Protein AF-A0A2E8R6A8-F1 (afdb_monomer)

Secondary structure (DSSP, 8-state):
-HHHHHHHHHHTT----GGG------STTS-TTS-HHHHHHHHHHHHHHHH-TT---HHHHHHHHHHHHHHHHTT-HHHHHHHHHHHHHHHHTT--EEE-GGGGG-HHHHHTTS--S-TTSS---GGGTS-TTT-S-----EEE-GGGHHHHHHHHHHHH-TTT--PPPP-----HHHHHHHHHHHTT--HHHHHHHHHH--TT-S-HHHHHHHTT--TT-TTTTTS-S--------------SS---TTSS-TT---

Nearest PDB structures (foldseek):
  3e0d-assembly2_B  TM=8.508E-01  e=2.413E-12  Thermus aquaticus
  2hpi-assembly1_A  TM=8.152E-01  e=5.276E-12  Thermus aquaticus
  4iqj-assembly1_D  TM=8.347E-01  e=5.580E-12  Thermus aquaticus
  5fkv-assembly1_A  TM=8.108E-01  e=1.993E-10  Escherichia coli K-12
  4iqj-assembly1_A  TM=7.299E-01  e=6.520E-11  Thermus aquaticus

Foldseek 3Di:
DVVVVVVVVVVVVPPDDPVVDDAFFDPVLDPPVDDLLRRLVVLLVQLQCVVCVVHDDPVLVVLLVVVSVLCVVLVCSRVLSVLLVLQVVCVVVVWDKAKDDLCLCHSSCNSSVLHVHDNVVPVHDNCVQGPPVVSDHGATAMDTDDVCVVVSVVVCCVPVHPQADDDDDDDDDQDPLNLQQVQLVVVVHDPVVSVLLSVLDDPPDPDSCVSCVVSVHHCPPPSNVSGPPDDPDDDDPDDDDDDDRHDPPRNHDPPDDD

Mean predicted aligned error: 12.43 Å

Sequence (258 aa):
KKLMESTIQIAQKCSFSLDELTYEYPKELVPSEYTAYEWLSKLTRIGIEQRWPEGISEKAHKIIEHELRLIKSLNYEHYFLTVYDIVSFARKQKILCQGRGSAANSIVCYCLGITEVDPEKVEVLFERFLSKERNEPPDIDVDFENDRREEVIQYIYFKYGRERAGIVASITTYRSRSAIKDVGKALGLSDKLLDHLSKSIYWWGSNLEDQLSDAKLDYEDPTIKKSPSEVSTESYDLSLFVPPKYFLHKIFPSKSIL

Structure (mmCIF, N/CA/C/O backbone):
data_AF-A0A2E8R6A8-F1
#
_entry.id   AF-A0A2E8R6A8-F1
#
loop_
_atom_site.group_PDB
_atom_site.id
_atom_site.type_symbol
_atom_site.label_atom_id
_atom_site.label_alt_id
_atom_site.label_comp_id
_atom_site.label_asym_id
_atom_site.label_entity_id
_atom_site.label_seq_id
_atom_site.pdbx_PDB_ins_code
_atom_site.Cartn_x
_atom_site.Cartn_y
_atom_site.Cartn_z
_atom_site.occupancy
_atom_site.B_iso_or_equiv
_atom_site.auth_seq_id
_atom_site.auth_comp_id
_atom_site.auth_asym_id
_atom_site.auth_atom_id
_atom_site.pdbx_PDB_model_num
ATOM 1 N N . LYS A 1 1 ? 11.992 21.403 -46.815 1.00 69.00 1 LYS A N 1
ATOM 2 C CA . LYS A 1 1 ? 11.468 22.577 -46.069 1.00 69.00 1 LYS A CA 1
ATOM 3 C C . LYS A 1 1 ? 10.084 22.305 -45.489 1.00 69.00 1 LYS A C 1
ATOM 5 O O . LYS A 1 1 ? 10.023 22.095 -44.291 1.00 69.00 1 LYS A O 1
ATOM 10 N N . LYS A 1 2 ? 9.036 22.114 -46.304 1.00 84.06 2 LYS A N 1
ATOM 11 C CA . LYS A 1 2 ? 7.662 21.829 -45.829 1.00 84.06 2 LYS A CA 1
ATOM 12 C C . LYS A 1 2 ? 7.542 20.694 -44.791 1.00 84.06 2 LYS A C 1
ATOM 14 O O . LYS A 1 2 ? 6.884 20.872 -43.780 1.00 84.06 2 LYS A O 1
ATOM 19 N N . LEU A 1 3 ? 8.229 19.562 -44.992 1.00 87.38 3 LEU A N 1
ATOM 20 C CA . LEU A 1 3 ? 8.210 18.446 -44.028 1.00 87.38 3 LEU A CA 1
ATOM 21 C C . LEU A 1 3 ? 8.869 18.789 -42.680 1.00 87.38 3 LEU A C 1
ATOM 23 O O . LEU A 1 3 ? 8.361 18.378 -41.647 1.00 87.38 3 LEU A O 1
ATOM 27 N N . MET A 1 4 ? 9.953 19.571 -42.677 1.00 88.06 4 MET A N 1
ATOM 28 C CA . MET A 1 4 ? 10.606 20.031 -41.440 1.00 88.06 4 MET A CA 1
ATOM 29 C C . MET A 1 4 ? 9.775 21.089 -40.704 1.00 88.06 4 MET A C 1
ATOM 31 O O . MET A 1 4 ? 9.788 21.155 -39.485 1.00 88.06 4 MET A O 1
ATOM 35 N N . GLU A 1 5 ? 9.037 21.928 -41.428 1.00 92.31 5 GLU A N 1
ATOM 36 C CA . GLU A 1 5 ? 8.106 22.874 -40.803 1.00 92.31 5 GLU A CA 1
ATOM 37 C C . GLU A 1 5 ? 6.932 22.131 -40.152 1.00 92.31 5 GLU A C 1
ATOM 39 O O . GLU A 1 5 ? 6.518 22.469 -39.044 1.00 92.31 5 GLU A O 1
ATOM 44 N N . SER A 1 6 ? 6.440 21.063 -40.790 1.00 92.94 6 SER A N 1
ATOM 45 C CA . SER A 1 6 ? 5.398 20.210 -40.217 1.00 92.94 6 SER A CA 1
ATOM 46 C C . SER A 1 6 ? 5.841 19.487 -38.938 1.00 92.94 6 SER A C 1
ATOM 48 O O . SER A 1 6 ? 5.012 19.327 -38.046 1.00 92.94 6 SER A O 1
ATOM 50 N N . THR A 1 7 ? 7.117 19.095 -38.787 1.00 94.69 7 THR A N 1
ATOM 51 C CA . THR A 1 7 ? 7.588 18.475 -37.530 1.00 94.69 7 THR A CA 1
ATOM 52 C C . THR A 1 7 ? 7.541 19.455 -36.359 1.00 94.69 7 THR A C 1
ATOM 54 O O . THR A 1 7 ? 7.078 19.084 -35.282 1.00 94.69 7 THR A O 1
ATOM 57 N N . ILE A 1 8 ? 7.929 20.717 -36.574 1.00 93.69 8 ILE A N 1
ATOM 58 C CA . ILE A 1 8 ? 7.857 21.771 -35.548 1.00 93.69 8 ILE A CA 1
ATOM 59 C C . ILE A 1 8 ? 6.396 22.061 -35.176 1.00 93.69 8 ILE A C 1
ATOM 61 O O . ILE A 1 8 ? 6.073 22.151 -33.995 1.00 93.69 8 ILE A O 1
ATOM 65 N N . GLN A 1 9 ? 5.498 22.140 -36.164 1.00 93.69 9 GLN A N 1
ATOM 66 C CA . GLN A 1 9 ? 4.067 22.362 -35.921 1.00 93.69 9 GLN A CA 1
ATOM 67 C C . GLN A 1 9 ? 3.410 21.232 -35.117 1.00 93.69 9 GLN A C 1
ATOM 69 O O . GLN A 1 9 ? 2.510 21.498 -34.323 1.00 93.69 9 GLN A O 1
ATOM 74 N N . ILE A 1 10 ? 3.825 19.977 -35.323 1.00 93.75 10 ILE A N 1
ATOM 75 C CA . ILE A 1 10 ? 3.341 18.838 -34.530 1.00 93.75 10 ILE A CA 1
ATOM 76 C C . ILE A 1 10 ? 3.909 18.909 -33.111 1.00 93.75 10 ILE A C 1
ATOM 78 O O . ILE A 1 10 ? 3.141 18.826 -32.159 1.00 93.75 10 ILE A O 1
ATOM 82 N N . ALA A 1 11 ? 5.218 19.134 -32.959 1.00 93.31 11 ALA A N 1
ATOM 83 C CA . ALA A 1 11 ? 5.859 19.229 -31.647 1.00 93.31 11 ALA A CA 1
ATOM 84 C C . ALA A 1 11 ? 5.252 20.346 -30.777 1.00 93.31 11 ALA A C 1
ATOM 86 O O . ALA A 1 11 ? 4.997 20.130 -29.599 1.00 93.31 11 ALA A O 1
ATOM 87 N N . GLN A 1 12 ? 4.930 21.505 -31.365 1.00 93.25 12 GLN A N 1
ATOM 88 C CA . GLN A 1 12 ? 4.276 22.621 -30.664 1.00 93.25 12 GLN A CA 1
ATOM 89 C C . GLN A 1 12 ? 2.855 22.306 -30.171 1.00 93.25 12 GLN A C 1
ATOM 91 O O . GLN A 1 12 ? 2.359 22.992 -29.282 1.00 93.25 12 GLN A O 1
ATOM 96 N N . LYS A 1 13 ? 2.186 21.295 -30.738 1.00 93.38 13 LYS A N 1
ATOM 97 C CA . LYS A 1 13 ? 0.861 20.839 -30.285 1.00 93.38 13 LYS A CA 1
ATOM 98 C C . LYS A 1 13 ? 0.940 19.797 -29.168 1.00 93.38 13 LYS A C 1
ATOM 100 O O . LYS A 1 13 ? -0.077 19.516 -28.542 1.00 93.38 13 LYS A O 1
ATOM 105 N N . CYS A 1 14 ? 2.116 19.226 -28.916 1.00 92.06 14 CYS A N 1
ATOM 106 C CA . CYS A 1 14 ? 2.347 18.297 -27.818 1.00 92.06 14 CYS A CA 1
ATOM 107 C C . CYS A 1 14 ? 2.665 19.088 -26.541 1.00 92.06 14 CYS A C 1
ATOM 109 O O . CYS A 1 14 ? 3.828 19.329 -26.237 1.00 92.06 14 CYS A O 1
ATOM 111 N N . SER A 1 15 ? 1.632 19.517 -25.812 1.00 89.12 15 SER A N 1
ATOM 112 C CA . SER A 1 15 ? 1.773 20.328 -24.590 1.00 89.12 15 SER A CA 1
ATOM 113 C C . SER A 1 15 ? 1.717 19.534 -23.282 1.00 89.12 15 SER A C 1
ATOM 115 O O . SER A 1 15 ? 1.798 20.138 -22.222 1.00 89.12 15 SER A O 1
ATOM 117 N N . PHE A 1 16 ? 1.533 18.215 -23.353 1.00 87.56 16 PHE A N 1
ATOM 118 C CA . PHE A 1 16 ? 1.388 17.349 -22.182 1.00 87.56 16 PHE A CA 1
ATOM 119 C C . PHE A 1 16 ? 2.661 17.337 -21.323 1.00 87.56 16 PHE A C 1
ATOM 121 O O . PHE A 1 16 ? 3.744 17.040 -21.834 1.00 87.56 16 PHE A O 1
ATOM 128 N N . SER A 1 17 ? 2.509 17.593 -20.023 1.00 84.50 17 SER A N 1
ATOM 129 C CA . SER A 1 17 ? 3.532 17.362 -18.999 1.00 84.50 17 SER A CA 1
ATOM 130 C C . SER A 1 17 ? 3.166 16.180 -18.102 1.00 84.50 17 SER A C 1
ATOM 132 O O . SER A 1 17 ? 2.005 15.975 -17.751 1.00 84.50 17 SER A O 1
ATOM 134 N N . LEU A 1 18 ? 4.178 15.433 -17.654 1.00 80.62 18 LEU A N 1
ATOM 135 C CA . LEU A 1 18 ? 4.002 14.400 -16.629 1.00 80.62 18 LEU A CA 1
ATOM 136 C C . LEU A 1 18 ? 3.557 14.985 -15.279 1.00 80.62 18 LEU A C 1
ATOM 138 O O . LEU A 1 18 ? 2.923 14.281 -14.501 1.00 80.62 18 LEU A O 1
ATOM 142 N N . ASP A 1 19 ? 3.823 16.269 -15.028 1.00 79.00 19 ASP A N 1
ATOM 143 C CA . ASP A 1 19 ? 3.396 16.962 -13.805 1.00 79.00 19 ASP A CA 1
ATOM 144 C C . ASP A 1 19 ? 1.870 17.133 -13.720 1.00 79.00 19 ASP A C 1
ATOM 146 O O . ASP A 1 19 ? 1.326 17.388 -12.647 1.00 79.00 19 ASP A O 1
ATOM 150 N N . GLU A 1 20 ? 1.155 16.984 -14.842 1.00 79.12 20 GLU A N 1
ATOM 151 C CA . GLU A 1 20 ? -0.314 17.022 -14.882 1.00 79.12 20 GLU A CA 1
ATOM 152 C C . GLU A 1 20 ? -0.951 15.777 -14.241 1.00 79.12 20 GLU A C 1
ATOM 154 O O . GLU A 1 20 ? -2.168 15.712 -14.057 1.00 79.12 20 GLU A O 1
ATOM 159 N N . LEU A 1 21 ? -0.144 14.770 -13.903 1.00 76.31 21 LEU A N 1
ATOM 160 C CA . LEU A 1 21 ? -0.607 13.502 -13.374 1.00 76.31 21 LEU A CA 1
ATOM 161 C C . LEU A 1 21 ? -0.717 13.566 -11.847 1.00 76.31 21 LEU A C 1
ATOM 163 O O . LEU A 1 21 ? 0.268 13.467 -11.120 1.00 76.31 21 LEU A O 1
ATOM 167 N N . THR A 1 22 ? -1.945 13.710 -11.355 1.00 70.56 22 THR A N 1
ATOM 168 C CA . THR A 1 22 ? -2.244 13.790 -9.922 1.00 70.56 22 THR A CA 1
ATOM 169 C C . THR A 1 22 ? -2.876 12.502 -9.397 1.00 70.56 22 THR A C 1
ATOM 171 O O . THR A 1 22 ? -3.518 11.743 -10.128 1.00 70.56 22 THR A O 1
ATOM 174 N N . TYR A 1 23 ? -2.684 12.241 -8.101 1.00 69.31 23 TYR A N 1
ATOM 175 C CA . TYR A 1 23 ? -3.336 11.124 -7.426 1.00 69.31 23 TYR A CA 1
ATOM 176 C C . TYR A 1 23 ? -4.830 11.409 -7.266 1.00 69.31 23 TYR A C 1
ATOM 178 O O . TYR A 1 23 ? -5.234 12.297 -6.517 1.00 69.31 23 TYR A O 1
ATOM 186 N N . GLU A 1 24 ? -5.649 10.604 -7.932 1.00 75.06 24 GLU A N 1
ATOM 187 C CA . GLU A 1 24 ? -7.081 10.521 -7.679 1.00 75.06 24 GLU A CA 1
ATOM 188 C C . GLU A 1 24 ? -7.392 9.166 -7.027 1.00 75.06 24 GLU A C 1
ATOM 190 O O . GLU A 1 24 ? -6.813 8.136 -7.376 1.00 75.06 24 GLU A O 1
ATOM 195 N N . TYR A 1 25 ? -8.288 9.177 -6.038 1.00 80.69 25 TYR A N 1
ATOM 196 C CA . TYR A 1 25 ? -8.725 7.987 -5.303 1.00 80.69 25 TYR A CA 1
ATOM 197 C C . TYR A 1 25 ? -10.247 7.804 -5.427 1.00 80.69 25 TYR A C 1
ATOM 199 O O . TYR A 1 25 ? -10.959 8.804 -5.595 1.00 80.69 25 TYR A O 1
ATOM 207 N N . PRO A 1 26 ? -10.765 6.559 -5.357 1.00 81.25 26 PRO A N 1
ATOM 208 C CA . PRO A 1 26 ? -12.188 6.263 -5.518 1.00 81.25 26 PRO A CA 1
ATOM 209 C C . PRO A 1 26 ? -13.051 7.011 -4.510 1.00 81.25 26 PRO A C 1
ATOM 211 O O . PRO A 1 26 ? -12.942 6.803 -3.302 1.00 81.25 26 PRO A O 1
ATOM 214 N N . LYS A 1 27 ? -13.934 7.878 -5.011 1.00 84.69 27 LYS A N 1
ATOM 215 C CA . LYS A 1 27 ? -14.874 8.656 -4.184 1.00 84.69 27 LYS A CA 1
ATOM 216 C C . LYS A 1 27 ? -16.158 7.876 -3.919 1.00 84.69 27 LYS A C 1
ATOM 218 O O . LYS A 1 27 ? -16.822 8.106 -2.918 1.00 84.69 27 LYS A O 1
ATOM 223 N N . GLU A 1 28 ? -16.464 6.908 -4.780 1.00 85.75 28 GLU A N 1
ATOM 224 C CA . GLU A 1 28 ? -17.625 6.020 -4.694 1.00 85.75 28 GLU A CA 1
ATOM 225 C C . GLU A 1 28 ? -17.616 5.085 -3.473 1.00 85.75 28 GLU A C 1
ATOM 227 O O . GLU A 1 28 ? -18.623 4.444 -3.185 1.00 85.75 28 GLU A O 1
ATOM 232 N N . LEU A 1 29 ? -16.498 4.999 -2.742 1.00 87.44 29 LEU A N 1
ATOM 233 C CA . LEU A 1 29 ? -16.390 4.208 -1.512 1.00 87.44 29 LEU A CA 1
ATOM 234 C C . LEU A 1 29 ? -17.074 4.858 -0.305 1.00 87.44 29 LEU A C 1
ATOM 236 O O . LEU A 1 29 ? -17.293 4.191 0.708 1.00 87.44 29 LEU A O 1
ATOM 240 N N . VAL A 1 30 ? -17.376 6.152 -0.395 1.00 93.94 30 VAL A N 1
ATOM 241 C CA . VAL A 1 30 ? -18.011 6.917 0.675 1.00 93.94 30 VAL A CA 1
ATOM 242 C C . VAL A 1 30 ? -19.523 6.950 0.420 1.00 93.94 30 VAL A C 1
ATOM 244 O O . VAL A 1 30 ? -19.936 7.415 -0.645 1.00 93.94 30 VAL A O 1
ATOM 247 N N . PRO A 1 31 ? -20.367 6.476 1.358 1.00 94.00 31 PRO A N 1
ATOM 248 C CA . PRO A 1 31 ? -21.816 6.619 1.230 1.00 94.00 31 PRO A CA 1
ATOM 249 C C . PRO A 1 31 ? -22.228 8.096 1.158 1.00 94.00 31 PRO A C 1
ATOM 251 O O . PRO A 1 31 ? -21.576 8.949 1.759 1.00 94.00 31 PRO A O 1
ATOM 254 N N . SER A 1 32 ? -23.327 8.399 0.463 1.00 91.94 32 SER A N 1
ATOM 255 C CA . SER A 1 32 ? -23.777 9.775 0.185 1.00 91.94 32 SER A CA 1
ATOM 256 C C . SER A 1 32 ? -24.026 10.633 1.426 1.00 91.94 32 SER A C 1
ATOM 258 O O . SER A 1 32 ? -24.009 11.858 1.339 1.00 91.94 32 SER A O 1
ATOM 260 N N . GLU A 1 33 ? -24.259 10.006 2.575 1.00 95.44 33 GLU A N 1
ATOM 261 C CA . GLU A 1 33 ? -24.579 10.667 3.840 1.00 95.44 33 GLU A CA 1
ATOM 262 C C . GLU A 1 33 ? -23.329 11.083 4.624 1.00 95.44 33 GLU A C 1
ATOM 264 O O . GLU A 1 33 ? -23.453 11.723 5.668 1.00 95.44 33 GLU A O 1
ATOM 269 N N . TYR A 1 34 ? -22.138 10.700 4.157 1.00 96.38 34 TYR A N 1
ATOM 270 C CA . TYR A 1 34 ? -20.880 10.922 4.858 1.00 96.38 34 TYR A CA 1
ATOM 271 C C . TYR A 1 34 ? -19.868 11.662 3.989 1.00 96.38 34 TYR A C 1
ATOM 273 O O . TYR A 1 34 ? -19.768 11.476 2.779 1.00 96.38 34 TYR A O 1
ATOM 281 N N . THR A 1 35 ? -19.028 12.459 4.638 1.00 96.88 35 THR A N 1
ATOM 282 C CA . THR A 1 35 ? -17.727 12.839 4.085 1.00 96.88 35 THR A CA 1
ATOM 283 C C . THR A 1 35 ? -16.730 11.685 4.226 1.00 96.88 35 THR A C 1
ATOM 285 O O . THR A 1 35 ? -16.884 10.811 5.083 1.00 96.88 35 THR A O 1
ATOM 288 N N . ALA A 1 36 ? -15.653 11.691 3.433 1.00 95.56 36 ALA A N 1
ATOM 289 C CA . ALA A 1 36 ? -14.604 10.670 3.528 1.00 95.56 36 ALA A CA 1
ATOM 290 C C . ALA A 1 36 ? -14.000 10.579 4.941 1.00 95.56 36 ALA A C 1
ATOM 292 O O . ALA A 1 36 ? -13.778 9.484 5.453 1.00 95.56 36 ALA A O 1
ATOM 293 N N . TYR A 1 37 ? -13.817 11.725 5.604 1.00 97.06 37 TYR A N 1
ATOM 294 C CA . TYR A 1 37 ? -13.351 11.791 6.988 1.00 97.06 37 TYR A CA 1
ATOM 295 C C . TYR A 1 37 ? -14.339 11.175 7.983 1.00 97.06 37 TYR A C 1
ATOM 297 O O . TYR A 1 37 ? -13.928 10.424 8.868 1.00 97.06 37 TYR A O 1
ATOM 305 N N . GLU A 1 38 ? -15.633 11.478 7.864 1.00 97.62 38 GLU A N 1
ATOM 306 C CA . GLU A 1 38 ? -16.655 10.913 8.754 1.00 97.62 38 GLU A CA 1
ATOM 307 C C . GLU A 1 38 ? -16.792 9.408 8.554 1.00 97.62 38 GLU A C 1
ATOM 309 O O . GLU A 1 38 ? -16.900 8.668 9.532 1.00 97.62 38 GLU A O 1
ATOM 314 N N . TRP A 1 39 ? -16.735 8.950 7.303 1.00 97.75 39 TRP A N 1
ATOM 315 C CA . TRP A 1 39 ? -16.807 7.534 6.984 1.00 97.75 39 TRP A CA 1
ATOM 316 C C . TRP A 1 39 ? -15.586 6.772 7.500 1.00 97.75 39 TRP A C 1
ATOM 318 O O . TRP A 1 39 ? -15.746 5.775 8.204 1.00 97.75 39 TRP A O 1
ATOM 328 N N . LEU A 1 40 ? -14.378 7.289 7.258 1.00 97.75 40 LEU A N 1
ATOM 329 C CA . LEU A 1 40 ? -13.145 6.734 7.815 1.00 97.75 40 LEU A CA 1
ATOM 330 C C . LEU A 1 40 ? -13.201 6.694 9.348 1.00 97.75 40 LEU A C 1
ATOM 332 O O . LEU A 1 40 ? -12.942 5.654 9.943 1.00 97.75 40 LEU A O 1
ATOM 336 N N . SER A 1 41 ? -13.617 7.787 9.992 1.00 97.75 41 SER A N 1
ATOM 337 C CA . SER A 1 41 ? -13.758 7.853 11.453 1.00 97.75 41 SER A CA 1
ATOM 338 C C . SER A 1 41 ? -14.772 6.833 11.979 1.00 97.75 41 SER A C 1
ATOM 340 O O . SER A 1 41 ? -14.540 6.205 13.011 1.00 97.75 41 SER A O 1
ATOM 342 N N . LYS A 1 42 ? -15.893 6.634 11.276 1.00 97.75 42 LYS A N 1
ATOM 343 C CA . LYS A 1 42 ? -16.909 5.639 11.634 1.00 97.75 42 LYS A CA 1
ATOM 344 C C . LYS A 1 42 ? -16.365 4.214 11.525 1.00 97.75 42 LYS A C 1
ATOM 346 O O . LYS A 1 42 ? -16.564 3.431 12.449 1.00 97.75 42 LYS A O 1
ATOM 351 N N . LEU A 1 43 ? -15.656 3.892 10.444 1.00 97.94 43 LEU A N 1
ATOM 352 C CA . LEU A 1 43 ? -15.011 2.588 10.268 1.00 97.94 43 LEU A CA 1
ATOM 353 C C . LEU A 1 43 ? -13.936 2.337 11.327 1.00 97.94 43 LEU A C 1
ATOM 355 O O . LEU A 1 43 ? -13.897 1.255 11.904 1.00 97.94 43 LEU A O 1
ATOM 359 N N . THR A 1 44 ? -13.130 3.350 11.650 1.00 97.56 44 THR A N 1
ATOM 360 C CA . THR A 1 44 ? -12.154 3.273 12.742 1.00 97.56 44 THR A CA 1
ATOM 361 C C . THR A 1 44 ? -12.842 2.972 14.071 1.00 97.56 44 THR A C 1
ATOM 363 O O . THR A 1 44 ? -12.390 2.088 14.786 1.00 97.56 44 THR A O 1
ATOM 366 N N . ARG A 1 45 ? -13.972 3.621 14.388 1.00 96.50 45 ARG A N 1
ATOM 367 C CA . ARG A 1 45 ? -14.742 3.344 15.618 1.00 96.50 45 ARG A CA 1
ATOM 368 C C . ARG A 1 45 ? -15.282 1.916 15.676 1.00 96.50 45 ARG A C 1
ATOM 370 O O . ARG A 1 45 ? -15.159 1.279 16.714 1.00 96.50 45 ARG A O 1
ATOM 377 N N . ILE A 1 46 ? -15.808 1.398 14.566 1.00 96.75 46 ILE A N 1
ATOM 378 C CA . ILE A 1 46 ? -16.220 -0.013 14.466 1.00 96.75 46 ILE A CA 1
ATOM 379 C C . ILE A 1 46 ? -15.018 -0.935 14.720 1.00 96.75 46 ILE A C 1
ATOM 381 O O . ILE A 1 46 ? -15.128 -1.920 15.445 1.00 96.75 46 ILE A O 1
ATOM 385 N N . GLY A 1 47 ? -13.857 -0.595 14.160 1.00 95.88 47 GLY A N 1
ATOM 386 C CA . GLY A 1 47 ? -12.602 -1.299 14.403 1.00 95.88 47 GLY A CA 1
ATOM 387 C C . GLY A 1 47 ? -12.174 -1.292 15.870 1.00 95.88 47 GLY A C 1
ATOM 388 O O . GLY A 1 47 ? -11.762 -2.325 16.390 1.00 95.88 47 GLY A O 1
ATOM 389 N N . ILE A 1 48 ? -12.325 -0.156 16.561 1.00 95.00 48 ILE A N 1
ATOM 390 C CA . ILE A 1 48 ? -12.029 -0.038 17.995 1.00 95.00 48 ILE A CA 1
ATOM 391 C C . ILE A 1 48 ? -12.864 -1.039 18.798 1.00 95.00 48 ILE A C 1
ATOM 393 O O . ILE A 1 48 ? -12.305 -1.786 19.595 1.00 95.00 48 ILE A O 1
ATOM 397 N N . GLU A 1 49 ? -14.176 -1.095 18.558 1.00 94.62 49 GLU A N 1
ATOM 398 C CA . GLU A 1 49 ? -15.089 -2.009 19.263 1.00 94.62 49 GLU A CA 1
ATOM 399 C C . GLU A 1 49 ? -14.713 -3.485 19.051 1.00 94.62 49 GLU A C 1
ATOM 401 O O . GLU A 1 49 ? -14.861 -4.305 19.955 1.00 94.62 49 GLU A O 1
ATOM 406 N N . GLN A 1 50 ? -14.186 -3.830 17.872 1.00 93.25 50 GLN A N 1
ATOM 407 C CA . GLN A 1 50 ? -13.745 -5.191 17.553 1.00 93.25 50 GLN A CA 1
ATOM 408 C C . GLN A 1 50 ? -12.391 -5.545 18.179 1.00 93.25 50 GLN A C 1
ATOM 410 O O . GLN A 1 50 ? -12.186 -6.683 18.600 1.00 93.25 50 GLN A O 1
ATOM 415 N N . ARG A 1 51 ? -11.450 -4.596 18.204 1.00 92.12 51 ARG A N 1
ATOM 416 C CA . ARG A 1 51 ? -10.074 -4.813 18.675 1.00 92.12 51 ARG A CA 1
ATOM 417 C C . ARG A 1 51 ? -9.942 -4.698 20.196 1.00 92.12 51 ARG A C 1
ATOM 419 O O . ARG A 1 51 ? -9.131 -5.413 20.778 1.00 92.12 51 ARG A O 1
ATOM 426 N N . TRP A 1 52 ? -10.746 -3.841 20.825 1.00 92.69 52 TRP A N 1
ATOM 427 C CA . TRP A 1 52 ? -10.772 -3.607 22.270 1.00 92.69 52 TRP A CA 1
ATOM 428 C C . TRP A 1 52 ? -12.196 -3.787 22.830 1.00 92.69 52 TRP A C 1
ATOM 430 O O . TRP A 1 52 ? -12.842 -2.803 23.198 1.00 92.69 52 TRP A O 1
ATOM 440 N N . PRO A 1 53 ? -12.699 -5.032 22.940 1.00 90.81 53 PRO A N 1
ATOM 441 C CA . PRO A 1 53 ? -14.047 -5.297 23.457 1.00 90.81 53 PRO A CA 1
ATOM 442 C C . PRO A 1 53 ? -14.233 -4.864 24.921 1.00 90.81 53 PRO A C 1
ATOM 444 O O . PRO A 1 53 ? -15.350 -4.584 25.345 1.00 90.81 53 PRO A O 1
ATOM 447 N N . GLU A 1 54 ? -13.144 -4.781 25.689 1.00 91.12 54 GLU A N 1
ATOM 448 C CA . GLU A 1 54 ? -13.140 -4.327 27.089 1.00 91.12 54 GLU A CA 1
ATOM 449 C C . GLU A 1 54 ? -12.937 -2.807 27.233 1.00 91.12 54 GLU A C 1
ATOM 451 O O . GLU A 1 54 ? -12.937 -2.279 28.344 1.00 91.12 54 GLU A O 1
ATOM 456 N N . GLY A 1 55 ? -12.799 -2.091 26.114 1.00 90.06 55 GLY A N 1
ATOM 457 C CA . GLY A 1 55 ? -12.541 -0.657 26.077 1.00 90.06 55 GLY A CA 1
ATOM 458 C C . GLY A 1 55 ? -11.098 -0.312 25.710 1.00 90.06 55 GLY A C 1
ATOM 459 O O . GLY A 1 55 ? -10.148 -1.028 26.023 1.00 90.06 55 GLY A O 1
ATOM 460 N N . ILE A 1 56 ? -10.949 0.812 25.013 1.00 91.81 56 ILE A N 1
ATOM 461 C CA . ILE A 1 56 ? -9.663 1.342 24.555 1.00 91.81 56 ILE A CA 1
ATOM 462 C C . ILE A 1 56 ? -9.005 2.207 25.637 1.00 91.81 56 ILE A C 1
ATOM 464 O O . ILE A 1 56 ? -9.689 2.905 26.388 1.00 91.81 56 ILE A O 1
ATOM 468 N N . SER A 1 57 ? -7.672 2.205 25.703 1.00 90.94 57 SER A N 1
ATOM 469 C CA . SER A 1 57 ? -6.937 3.084 26.613 1.00 90.94 57 SER A CA 1
ATOM 470 C C . SER A 1 57 ? -7.041 4.561 26.194 1.00 90.94 57 SER A C 1
ATOM 472 O O . SER A 1 57 ? -7.193 4.895 25.015 1.00 90.94 57 SER A O 1
ATOM 474 N N . GLU A 1 58 ? -6.881 5.483 27.150 1.00 90.50 58 GLU A N 1
ATOM 475 C CA . GLU A 1 58 ? -6.836 6.923 26.849 1.00 90.50 58 GLU A CA 1
ATOM 476 C C . GLU A 1 58 ? -5.652 7.280 25.928 1.00 90.50 58 GLU A C 1
ATOM 478 O O . GLU A 1 58 ? -5.751 8.180 25.089 1.00 90.50 58 GLU A O 1
ATOM 483 N N . LYS A 1 59 ? -4.533 6.552 26.053 1.00 88.44 59 LYS A N 1
ATOM 484 C CA . LYS A 1 59 ? -3.351 6.727 25.203 1.00 88.44 59 LYS A CA 1
ATOM 485 C C . LYS A 1 59 ? -3.687 6.392 23.751 1.00 88.44 59 LYS A C 1
ATOM 487 O O . LYS A 1 59 ? -3.466 7.232 22.881 1.00 88.44 59 LYS A O 1
ATOM 492 N N . ALA A 1 60 ? -4.258 5.218 23.489 1.00 89.56 60 ALA A N 1
ATOM 493 C CA . ALA A 1 60 ? -4.646 4.821 22.139 1.00 89.56 60 ALA A CA 1
ATOM 494 C C . ALA A 1 60 ? -5.724 5.732 21.550 1.00 89.56 60 ALA A C 1
ATOM 496 O O . ALA A 1 60 ? -5.618 6.115 20.387 1.00 89.56 60 ALA A O 1
ATOM 497 N N . HIS A 1 61 ? -6.698 6.172 22.352 1.00 91.94 61 HIS A N 1
ATOM 498 C CA . HIS A 1 61 ? -7.706 7.128 21.893 1.00 91.94 61 HIS A CA 1
ATOM 499 C C . HIS A 1 61 ? -7.073 8.436 21.385 1.00 91.94 61 HIS A C 1
ATOM 501 O O . HIS A 1 61 ? -7.397 8.907 20.293 1.00 91.94 61 HIS A O 1
ATOM 507 N N . LYS A 1 62 ? -6.118 9.004 22.136 1.00 91.44 62 LYS A N 1
ATOM 508 C CA . LYS A 1 62 ? -5.383 10.216 21.728 1.00 91.44 62 LYS A CA 1
ATOM 509 C C . LYS A 1 62 ? -4.574 10.006 20.447 1.00 91.44 62 LYS A C 1
ATOM 511 O O . LYS A 1 62 ? -4.547 10.901 19.603 1.00 91.44 62 LYS A O 1
ATOM 516 N N . ILE A 1 63 ? -3.942 8.841 20.290 1.00 90.50 63 ILE A N 1
ATOM 517 C CA . ILE A 1 63 ? -3.177 8.503 19.080 1.00 90.50 63 ILE A CA 1
ATOM 518 C C . ILE A 1 63 ? -4.118 8.400 17.873 1.00 90.50 63 ILE A C 1
ATOM 520 O O . ILE A 1 63 ? -3.866 9.051 16.865 1.00 90.50 63 ILE A O 1
ATOM 524 N N . ILE A 1 64 ? -5.242 7.682 17.986 1.00 93.25 64 ILE A N 1
ATOM 525 C CA . ILE A 1 64 ? -6.234 7.550 16.902 1.00 93.25 64 ILE A CA 1
ATOM 526 C C . ILE A 1 64 ? -6.729 8.919 16.436 1.00 93.25 64 ILE A C 1
ATOM 528 O O . ILE A 1 64 ? -6.767 9.193 15.237 1.00 93.25 64 ILE A O 1
ATOM 532 N N . GLU A 1 65 ? -7.095 9.801 17.368 1.00 93.81 65 GLU A N 1
ATOM 533 C CA . GLU A 1 65 ? -7.541 11.147 17.008 1.00 93.81 65 GLU A CA 1
ATOM 534 C C . GLU A 1 65 ? -6.455 11.967 16.309 1.00 93.81 65 GLU A C 1
ATOM 536 O O . GLU A 1 65 ? -6.765 12.770 15.424 1.00 93.81 65 GLU A O 1
ATOM 541 N N . HIS A 1 66 ? -5.200 11.814 16.734 1.00 92.00 66 HIS A N 1
ATOM 542 C CA . HIS A 1 66 ? -4.069 12.480 16.108 1.00 92.00 66 HIS A CA 1
ATOM 543 C C . HIS A 1 66 ? -3.862 11.975 14.674 1.00 92.00 66 HIS A C 1
ATOM 545 O O . HIS A 1 66 ? -3.795 12.791 13.753 1.00 92.00 66 HIS A O 1
ATOM 551 N N . GLU A 1 67 ? -3.846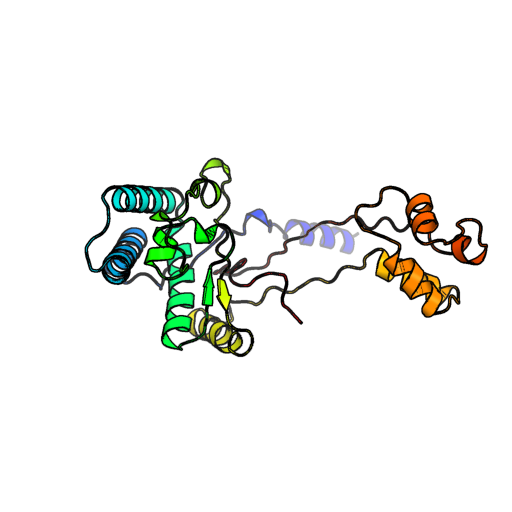 10.653 14.470 1.00 92.62 67 GLU A N 1
ATOM 552 C CA . GLU A 1 67 ? -3.709 10.045 13.143 1.00 92.62 67 GLU A CA 1
ATOM 553 C C . GLU A 1 67 ? -4.844 10.477 12.209 1.00 92.62 67 GLU A C 1
ATOM 555 O O . GLU A 1 67 ? -4.579 10.958 11.109 1.00 92.62 67 GLU A O 1
ATOM 560 N N . LEU A 1 68 ? -6.106 10.395 12.651 1.00 95.44 68 LEU A N 1
ATOM 561 C CA . LEU A 1 68 ? -7.264 10.811 11.851 1.00 95.44 68 LEU A CA 1
ATOM 562 C C . LEU A 1 68 ? -7.177 12.287 11.442 1.00 95.44 68 LEU A C 1
ATOM 564 O O . LEU A 1 68 ? -7.448 12.631 10.288 1.00 95.44 68 LEU A O 1
ATOM 568 N N . ARG A 1 69 ? -6.762 13.171 12.359 1.00 94.06 69 ARG A N 1
ATOM 569 C CA . ARG A 1 69 ? -6.540 14.591 12.048 1.00 94.06 69 ARG A CA 1
ATOM 570 C C . ARG A 1 69 ? -5.418 14.786 11.031 1.00 94.06 69 ARG A C 1
ATOM 572 O O . ARG A 1 69 ? -5.550 15.642 10.154 1.00 94.06 69 ARG A O 1
ATOM 579 N N . LEU A 1 70 ? -4.336 14.014 11.131 1.00 90.94 70 LEU A N 1
ATOM 580 C CA . LEU A 1 70 ? -3.223 14.101 10.192 1.00 90.94 70 LEU A CA 1
ATOM 581 C C . LEU A 1 70 ? -3.636 13.626 8.795 1.00 90.94 70 LEU A C 1
ATOM 583 O O . LEU A 1 70 ? -3.422 14.364 7.833 1.00 90.94 70 LEU A O 1
ATOM 587 N N . ILE A 1 71 ? -4.305 12.470 8.704 1.00 92.19 71 ILE A N 1
ATOM 588 C CA . ILE A 1 71 ? -4.857 11.908 7.460 1.00 92.19 71 ILE A CA 1
ATOM 589 C C . ILE A 1 71 ? -5.768 12.933 6.778 1.00 92.19 71 ILE A C 1
ATOM 591 O O . ILE A 1 71 ? -5.602 13.194 5.588 1.00 92.19 71 ILE A O 1
ATOM 595 N N . LYS A 1 72 ? -6.659 13.579 7.544 1.00 93.75 72 LYS A N 1
ATOM 596 C CA . LYS A 1 72 ? -7.526 14.653 7.040 1.00 93.75 72 LYS A CA 1
ATOM 597 C C . LYS A 1 72 ? -6.737 15.840 6.507 1.00 93.75 72 LYS A C 1
ATOM 599 O O . LYS A 1 72 ? -7.015 16.342 5.427 1.00 93.75 72 LYS A O 1
ATOM 604 N N . SER A 1 73 ? -5.743 16.309 7.262 1.00 91.25 73 SER A N 1
ATOM 605 C CA . SER A 1 73 ? -4.955 17.479 6.856 1.00 91.25 73 SER A CA 1
ATOM 606 C C . SER A 1 73 ? -4.142 17.257 5.578 1.00 91.25 73 SER A C 1
ATOM 608 O O . SER A 1 73 ? -3.771 18.228 4.926 1.00 91.25 73 SER A O 1
ATOM 610 N N . LEU A 1 74 ? -3.881 15.994 5.232 1.00 88.00 74 LEU A N 1
ATOM 611 C CA . LEU A 1 74 ? -3.155 15.577 4.036 1.00 88.00 74 LEU A CA 1
ATOM 612 C C . LEU A 1 74 ? -4.079 15.068 2.916 1.00 88.00 74 LEU A C 1
ATOM 614 O O . LEU A 1 74 ? -3.590 14.699 1.854 1.00 88.00 74 LEU A O 1
ATOM 618 N N . ASN A 1 75 ? -5.401 15.087 3.123 1.00 88.94 75 ASN A N 1
ATOM 619 C CA . ASN A 1 75 ? -6.421 14.616 2.180 1.00 88.94 75 ASN A CA 1
ATOM 620 C C . ASN A 1 75 ? -6.251 13.144 1.740 1.00 88.94 75 ASN A C 1
ATOM 622 O O . ASN A 1 75 ? -6.506 12.796 0.583 1.00 88.94 75 ASN A O 1
ATOM 626 N N . TYR A 1 76 ? -5.813 12.267 2.650 1.00 89.62 76 TYR A N 1
ATOM 627 C CA . TYR A 1 76 ? -5.584 10.843 2.363 1.00 89.62 76 TYR A CA 1
ATOM 628 C C . TYR A 1 76 ? -6.722 9.915 2.798 1.00 89.62 76 TYR A C 1
ATOM 630 O O . TYR A 1 76 ? -6.571 8.696 2.768 1.00 89.62 76 TYR A O 1
ATOM 638 N N . GLU A 1 77 ? -7.892 10.439 3.161 1.00 93.06 77 GLU A N 1
ATOM 639 C CA . GLU A 1 77 ? -9.015 9.619 3.627 1.00 93.06 77 GLU A CA 1
ATOM 640 C C . GLU A 1 77 ? -9.430 8.576 2.585 1.00 93.06 77 GLU A C 1
ATOM 642 O O . GLU A 1 77 ? -9.583 7.399 2.906 1.00 93.06 77 GLU A O 1
ATOM 647 N N . HIS A 1 78 ? -9.548 8.983 1.319 1.00 90.62 78 HIS A N 1
ATOM 648 C CA . HIS A 1 78 ? -9.921 8.080 0.229 1.00 90.62 78 HIS A CA 1
ATOM 649 C C . HIS A 1 78 ? -8.869 6.993 -0.021 1.00 90.62 78 HIS A C 1
ATOM 651 O O . HIS A 1 78 ? -9.227 5.877 -0.396 1.00 90.62 78 HIS A O 1
ATOM 657 N N . TYR A 1 79 ? -7.589 7.278 0.229 1.00 88.00 79 TYR A N 1
ATOM 658 C CA . TYR A 1 79 ? -6.532 6.277 0.118 1.00 88.00 79 TYR A CA 1
ATOM 659 C C . TYR A 1 79 ? -6.715 5.169 1.163 1.00 88.00 79 TYR A C 1
ATOM 661 O O . TYR A 1 79 ? -6.819 3.995 0.805 1.00 88.00 79 TYR A O 1
ATOM 669 N N . PHE A 1 80 ? -6.886 5.540 2.437 1.00 91.94 80 PHE A N 1
ATOM 670 C CA . PHE A 1 80 ? -7.152 4.584 3.519 1.00 91.94 80 PHE A CA 1
ATOM 671 C C . PHE A 1 80 ? -8.435 3.783 3.279 1.00 91.94 80 PHE A C 1
ATOM 673 O O . PHE A 1 80 ? -8.453 2.573 3.493 1.00 91.94 80 PHE A O 1
ATOM 680 N N . LEU A 1 81 ? -9.496 4.436 2.796 1.00 93.94 81 LEU A N 1
ATOM 681 C CA . LEU A 1 81 ? -10.757 3.771 2.459 1.00 93.94 81 LEU A CA 1
ATOM 682 C C . LEU A 1 81 ? -10.599 2.756 1.320 1.00 93.94 81 LEU A C 1
ATOM 684 O O . LEU A 1 81 ? -11.226 1.699 1.360 1.00 93.94 81 LEU A O 1
ATOM 688 N N . THR A 1 82 ? -9.745 3.043 0.338 1.00 91.25 82 THR A N 1
ATOM 689 C CA . THR A 1 82 ? -9.471 2.129 -0.780 1.00 91.25 82 THR A CA 1
ATOM 690 C C . THR A 1 82 ? -8.726 0.887 -0.315 1.00 91.25 82 THR A C 1
ATOM 692 O O . THR A 1 82 ? -9.109 -0.231 -0.660 1.00 91.25 82 THR A O 1
ATOM 695 N N . VAL A 1 83 ? -7.697 1.059 0.519 1.00 91.44 83 VAL A N 1
ATOM 696 C CA . VAL A 1 83 ? -6.969 -0.083 1.085 1.00 91.44 83 VAL A CA 1
ATOM 697 C C . VAL A 1 83 ? -7.874 -0.898 2.007 1.00 91.44 83 VAL A C 1
ATOM 699 O O . VAL A 1 83 ? -7.918 -2.124 1.893 1.00 91.44 83 VAL A O 1
ATOM 702 N N . TYR A 1 84 ? -8.645 -0.232 2.874 1.00 93.81 84 TYR A N 1
ATOM 703 C CA . TYR A 1 84 ? -9.633 -0.886 3.731 1.00 93.81 84 TYR A CA 1
ATOM 704 C C . TYR A 1 84 ? -10.611 -1.735 2.922 1.00 93.81 84 TYR A C 1
ATOM 706 O O . TYR A 1 84 ? -10.899 -2.864 3.304 1.00 93.81 84 TYR A O 1
ATOM 714 N N . ASP A 1 85 ? -11.109 -1.222 1.799 1.00 94.56 85 ASP A N 1
ATOM 715 C CA . ASP A 1 85 ? -12.055 -1.937 0.955 1.00 94.56 85 ASP A CA 1
ATOM 716 C C . ASP A 1 85 ? -11.482 -3.254 0.402 1.00 94.56 85 ASP A C 1
ATOM 718 O O . ASP A 1 85 ? -12.126 -4.303 0.481 1.00 94.56 85 ASP A O 1
ATOM 722 N N . ILE A 1 86 ? -10.246 -3.212 -0.095 1.00 91.88 86 ILE A N 1
ATOM 723 C CA . ILE A 1 86 ? -9.545 -4.377 -0.651 1.00 91.88 86 ILE A CA 1
ATOM 724 C C . ILE A 1 86 ? -9.252 -5.404 0.451 1.00 91.88 86 ILE A C 1
ATOM 726 O O . ILE A 1 86 ? -9.516 -6.597 0.282 1.00 91.88 86 ILE A O 1
ATOM 730 N N . VAL A 1 87 ? -8.776 -4.946 1.610 1.00 93.19 87 VAL A N 1
ATOM 731 C CA . VAL A 1 87 ? -8.531 -5.803 2.780 1.00 93.19 87 VAL A CA 1
ATOM 732 C C . VAL A 1 87 ? -9.834 -6.406 3.312 1.00 93.19 87 VAL A C 1
ATOM 734 O O . VAL A 1 87 ? -9.888 -7.593 3.631 1.00 93.19 87 VAL A O 1
ATOM 737 N N . SER A 1 88 ? -10.910 -5.621 3.373 1.00 94.75 88 SER A N 1
ATOM 738 C CA . SER A 1 88 ? -12.237 -6.070 3.805 1.00 94.75 88 SER A CA 1
ATOM 739 C C . SER A 1 88 ? -12.777 -7.164 2.885 1.00 94.75 88 SER A C 1
ATOM 741 O O . SER A 1 88 ? -13.315 -8.162 3.368 1.00 94.75 88 SER A O 1
ATOM 743 N N . PHE A 1 89 ? -12.590 -7.027 1.567 1.00 95.38 89 PHE A N 1
ATOM 744 C CA . PHE A 1 89 ? -12.901 -8.088 0.612 1.00 95.38 89 PHE A CA 1
ATOM 745 C C . PHE A 1 89 ? -12.088 -9.359 0.888 1.00 95.38 89 PHE A C 1
ATOM 747 O O . PHE A 1 89 ? -12.684 -10.422 1.074 1.00 95.38 89 PHE A O 1
ATOM 754 N N . ALA A 1 90 ? -10.759 -9.252 0.982 1.00 93.19 90 ALA A N 1
ATOM 755 C CA . ALA A 1 90 ? -9.886 -10.400 1.223 1.00 93.19 90 ALA A CA 1
ATOM 756 C C . ALA A 1 90 ? -10.279 -11.151 2.507 1.00 93.19 90 ALA A C 1
ATOM 758 O O . ALA A 1 90 ? -10.511 -12.361 2.480 1.00 93.19 90 ALA A O 1
ATOM 759 N N . ARG A 1 91 ? -10.497 -10.424 3.609 1.00 93.25 91 ARG A N 1
ATOM 760 C CA . ARG A 1 91 ? -10.946 -11.001 4.884 1.00 93.25 91 ARG A CA 1
ATOM 761 C C . ARG A 1 91 ? -12.304 -11.694 4.781 1.00 93.25 91 ARG A C 1
ATOM 763 O O . ARG A 1 91 ? -12.460 -12.792 5.314 1.00 93.25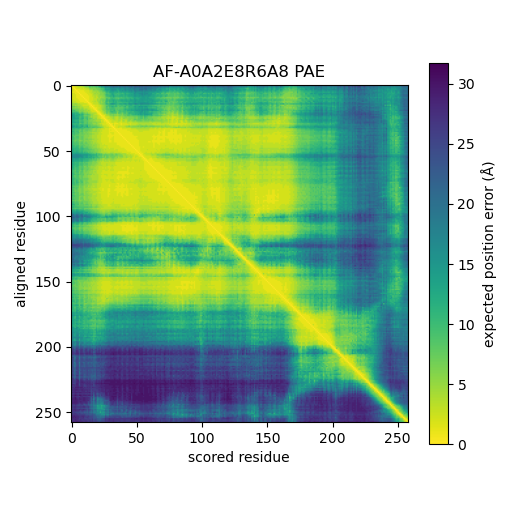 91 ARG A O 1
ATOM 770 N N . LYS A 1 92 ? -13.279 -11.109 4.074 1.00 96.19 92 LYS A N 1
ATOM 771 C CA . LYS A 1 92 ? -14.596 -11.741 3.839 1.00 96.19 92 LYS A CA 1
ATOM 772 C C . LYS A 1 92 ? -14.472 -13.056 3.067 1.00 96.19 92 LYS A C 1
ATOM 774 O O . LYS A 1 92 ? -15.201 -13.997 3.366 1.00 96.19 92 LYS A O 1
ATOM 779 N N . GLN A 1 93 ? -13.526 -13.134 2.132 1.00 96.19 93 GLN A N 1
ATOM 780 C CA . GLN A 1 93 ? -13.206 -14.350 1.377 1.00 96.19 93 GLN A CA 1
ATOM 781 C C . GLN A 1 93 ? -12.234 -15.291 2.107 1.00 96.19 93 GLN A C 1
ATOM 783 O O . GLN A 1 93 ? -11.804 -16.296 1.534 1.00 96.19 93 GLN A O 1
ATOM 788 N N . LYS A 1 94 ? -11.888 -14.985 3.368 1.00 95.56 94 LYS A N 1
ATOM 789 C CA . LYS A 1 94 ? -10.909 -15.721 4.181 1.00 95.56 94 LYS A CA 1
ATOM 790 C C . LYS A 1 94 ? -9.551 -15.868 3.481 1.00 95.56 94 LYS A C 1
ATOM 792 O O . LYS A 1 94 ? -8.894 -16.890 3.635 1.00 95.56 94 LYS A O 1
ATOM 797 N N . ILE A 1 95 ? -9.174 -14.873 2.682 1.00 91.50 95 ILE A N 1
ATOM 798 C CA . ILE A 1 95 ? -7.858 -14.767 2.054 1.00 91.50 95 ILE A CA 1
ATOM 799 C C . ILE A 1 95 ? -6.914 -14.182 3.097 1.00 91.50 95 ILE A C 1
ATOM 801 O O . ILE A 1 95 ? -7.208 -13.124 3.664 1.00 91.50 95 ILE A O 1
ATOM 805 N N . LEU A 1 96 ? -5.799 -14.861 3.373 1.00 88.25 96 LEU A N 1
ATOM 806 C CA . LEU A 1 96 ? -4.809 -14.335 4.310 1.00 88.25 96 LEU A CA 1
ATOM 807 C C . LEU A 1 96 ? -4.186 -13.065 3.731 1.00 88.25 96 LEU A C 1
ATOM 809 O O . LEU A 1 96 ? -3.708 -13.060 2.595 1.00 88.25 96 LEU A O 1
ATOM 813 N N . CYS A 1 97 ? -4.186 -11.996 4.525 1.00 87.44 97 CYS A N 1
ATOM 814 C CA . CYS A 1 97 ? -3.553 -10.739 4.164 1.00 87.44 97 CYS A CA 1
ATOM 815 C C . CYS A 1 97 ? -2.864 -10.082 5.360 1.00 87.44 97 CYS A C 1
ATOM 817 O O . CYS A 1 97 ? -3.354 -10.175 6.487 1.00 87.44 97 CYS A O 1
ATOM 819 N N . GLN A 1 98 ? -1.752 -9.394 5.113 1.00 83.31 98 GLN A N 1
ATOM 820 C CA . GLN A 1 98 ? -0.951 -8.757 6.154 1.00 83.31 98 GLN A CA 1
ATOM 821 C C . GLN A 1 98 ? -0.373 -7.431 5.654 1.00 83.31 98 GLN A C 1
ATOM 823 O O . GLN A 1 98 ? 0.414 -7.409 4.709 1.00 83.31 98 GLN A O 1
ATOM 828 N N . GLY A 1 99 ? -0.705 -6.330 6.330 1.00 81.19 99 GLY A N 1
ATOM 829 C CA . GLY A 1 99 ? -0.032 -5.051 6.117 1.00 81.19 99 GLY A CA 1
ATOM 830 C C . GLY A 1 99 ? 1.463 -5.132 6.447 1.00 81.19 99 GLY A C 1
ATOM 831 O O . GLY A 1 99 ? 1.853 -5.722 7.464 1.00 81.19 99 GLY A O 1
ATOM 832 N N . ARG A 1 100 ? 2.295 -4.534 5.591 1.00 76.25 100 ARG A N 1
ATOM 833 C CA . ARG A 1 100 ? 3.758 -4.486 5.698 1.00 76.25 100 ARG A CA 1
ATOM 834 C C . ARG A 1 100 ? 4.290 -3.059 5.791 1.00 76.25 100 ARG A C 1
ATOM 836 O O . ARG A 1 100 ? 3.570 -2.079 5.635 1.00 76.25 100 ARG A O 1
ATOM 843 N N . GLY A 1 101 ? 5.591 -2.969 6.061 1.00 75.69 101 GLY A N 1
ATOM 844 C CA . GLY A 1 101 ? 6.317 -1.708 6.054 1.00 75.69 101 GLY A CA 1
ATOM 845 C C . GLY A 1 101 ? 5.836 -0.768 7.152 1.00 75.69 101 GLY A C 1
ATOM 846 O O . GLY A 1 101 ? 5.556 -1.181 8.278 1.00 75.69 101 GLY A O 1
ATOM 847 N N . SER A 1 102 ? 5.763 0.513 6.818 1.00 73.69 102 SER A N 1
ATOM 848 C CA . SER A 1 102 ? 5.386 1.577 7.743 1.00 73.69 102 SER A CA 1
ATOM 849 C C . SER A 1 102 ? 3.893 1.583 8.090 1.00 73.69 102 SER A C 1
ATOM 851 O O . SER A 1 102 ? 3.537 2.137 9.129 1.00 73.69 102 SER A O 1
ATOM 853 N N . ALA A 1 103 ? 3.036 0.899 7.321 1.00 73.50 103 ALA A N 1
ATOM 854 C CA . ALA A 1 103 ? 1.614 0.753 7.641 1.00 73.50 103 ALA A CA 1
ATOM 855 C C . ALA A 1 103 ? 1.377 0.093 9.008 1.00 73.50 103 ALA A C 1
ATOM 857 O O . ALA A 1 103 ? 0.429 0.446 9.709 1.00 73.50 103 ALA A O 1
ATOM 858 N N . ALA A 1 104 ? 2.273 -0.811 9.430 1.00 74.38 104 ALA A N 1
ATOM 859 C CA . ALA A 1 104 ? 2.230 -1.457 10.745 1.00 74.38 104 ALA A CA 1
ATOM 860 C C . ALA A 1 104 ? 2.310 -0.471 11.925 1.00 74.38 104 ALA A C 1
ATOM 862 O O . ALA A 1 104 ? 1.940 -0.833 13.037 1.00 74.38 104 ALA A O 1
ATOM 863 N N . ASN A 1 105 ? 2.744 0.771 11.682 1.00 81.75 105 ASN A N 1
ATOM 864 C CA . ASN A 1 105 ? 2.881 1.799 12.710 1.00 81.75 105 ASN A CA 1
ATOM 865 C C . ASN A 1 105 ? 1.616 2.642 12.912 1.00 81.75 105 ASN A C 1
ATOM 867 O O . ASN A 1 105 ? 1.627 3.533 13.754 1.00 81.75 105 ASN A O 1
ATOM 871 N N . SER A 1 106 ? 0.557 2.407 12.132 1.00 88.75 106 SER A N 1
ATOM 872 C CA . SER A 1 106 ? -0.686 3.175 12.214 1.00 88.75 106 SER A CA 1
ATOM 873 C C . SER A 1 106 ? -1.752 2.438 13.015 1.00 88.75 106 SER A C 1
ATOM 875 O O . SER A 1 106 ? -2.185 1.340 12.646 1.00 88.75 106 SER A O 1
ATOM 877 N N . ILE A 1 107 ? -2.248 3.080 14.075 1.00 91.69 107 ILE A N 1
ATOM 878 C CA . ILE A 1 107 ? -3.383 2.561 14.848 1.00 91.69 107 ILE A CA 1
ATOM 879 C C . ILE A 1 107 ? -4.687 2.626 14.053 1.00 91.69 107 ILE A C 1
ATOM 881 O O . ILE A 1 107 ? -5.539 1.751 14.212 1.00 91.69 107 ILE A O 1
ATOM 885 N N . VAL A 1 108 ? -4.829 3.587 13.134 1.00 94.12 108 VAL A N 1
ATOM 886 C CA . VAL A 1 108 ? -5.950 3.611 12.186 1.00 94.12 108 VAL A CA 1
ATOM 887 C C . VAL A 1 108 ? -5.895 2.384 11.270 1.00 94.12 108 VAL A C 1
ATOM 889 O O . VAL A 1 108 ? -6.911 1.710 11.116 1.00 94.12 108 VAL A O 1
ATOM 892 N N . CYS A 1 109 ? -4.723 2.013 10.738 1.00 93.06 109 CYS A N 1
ATOM 893 C CA . CYS A 1 109 ? -4.570 0.781 9.947 1.00 93.06 109 CYS A CA 1
ATOM 894 C C . CYS A 1 109 ? -4.916 -0.481 10.753 1.00 93.06 109 CYS A C 1
ATOM 896 O O . CYS A 1 109 ? -5.567 -1.386 10.225 1.00 93.06 109 CYS A O 1
ATOM 898 N N . TYR A 1 110 ? -4.545 -0.525 12.035 1.00 92.38 110 TYR A N 1
ATOM 899 C CA . TYR A 1 110 ? -4.890 -1.633 12.928 1.00 92.38 110 TYR A CA 1
ATOM 900 C C . TYR A 1 110 ? -6.407 -1.742 13.169 1.00 92.38 110 TYR A C 1
ATOM 902 O O . TYR A 1 110 ? -6.976 -2.835 13.063 1.00 92.38 110 TYR A O 1
ATOM 910 N N . CYS A 1 111 ? -7.082 -0.609 13.407 1.00 94.88 111 CYS A N 1
ATOM 911 C CA . CYS A 1 111 ? -8.542 -0.544 13.556 1.00 94.88 111 CYS A CA 1
ATOM 912 C C . CYS A 1 111 ? -9.265 -0.981 12.275 1.00 94.88 111 CYS A C 1
ATOM 914 O O . CYS A 1 111 ? -10.250 -1.708 12.330 1.00 94.88 111 CYS A O 1
ATOM 916 N N . LEU A 1 112 ? -8.755 -0.583 11.109 1.00 95.00 112 LEU A N 1
ATOM 917 C CA . LEU A 1 112 ? -9.297 -0.978 9.807 1.00 95.00 112 LEU A CA 1
ATOM 918 C C . LEU A 1 112 ? -9.014 -2.451 9.456 1.00 95.00 112 LEU A C 1
ATOM 920 O O . LEU A 1 112 ? -9.509 -2.948 8.446 1.00 95.00 112 LEU A O 1
ATOM 924 N N . GLY A 1 113 ? -8.217 -3.160 10.260 1.00 92.06 113 GLY A N 1
ATOM 925 C CA . GLY A 1 113 ? -7.821 -4.538 9.983 1.00 92.06 113 GLY A CA 1
ATOM 926 C C . GLY A 1 113 ? -6.806 -4.662 8.843 1.00 92.06 113 GLY A C 1
ATOM 927 O O . GLY A 1 113 ? -6.631 -5.748 8.302 1.00 92.06 113 GLY A O 1
ATOM 928 N N . ILE A 1 114 ? -6.134 -3.578 8.459 1.00 91.31 114 ILE A N 1
ATOM 929 C CA . ILE A 1 114 ? -5.046 -3.601 7.469 1.00 91.31 114 ILE A CA 1
ATOM 930 C C . ILE A 1 114 ? -3.809 -4.265 8.088 1.00 91.31 114 ILE A C 1
ATOM 932 O O . ILE A 1 114 ? -3.125 -5.057 7.442 1.00 91.31 114 ILE A O 1
ATOM 936 N N . THR A 1 115 ? -3.557 -4.003 9.370 1.00 88.94 115 THR A N 1
ATOM 937 C CA . THR A 1 115 ? -2.456 -4.588 10.142 1.00 88.94 115 THR A CA 1
ATOM 938 C C . THR A 1 115 ? -2.995 -5.377 11.335 1.00 88.94 115 THR A C 1
ATOM 940 O O . THR A 1 115 ? -4.071 -5.088 11.860 1.00 88.94 115 THR A O 1
ATOM 943 N N . GLU A 1 116 ? -2.250 -6.403 11.756 1.00 85.12 116 GLU A N 1
ATOM 944 C CA . GLU A 1 116 ? -2.568 -7.235 12.934 1.00 85.12 116 GLU A CA 1
ATOM 945 C C . GLU A 1 116 ? -1.733 -6.884 14.173 1.00 85.12 116 GLU A C 1
ATOM 947 O O . GLU A 1 116 ? -1.962 -7.423 15.254 1.00 85.12 116 GLU A O 1
ATOM 952 N N . VAL A 1 117 ? -0.754 -5.989 14.029 1.00 82.00 117 VAL A N 1
ATOM 953 C CA . VAL A 1 117 ? 0.124 -5.584 15.129 1.00 82.00 117 VAL A CA 1
ATOM 954 C C . VAL A 1 117 ? -0.541 -4.456 15.902 1.00 82.00 117 VAL A C 1
ATOM 956 O O . VAL A 1 117 ? -0.824 -3.405 15.336 1.00 82.00 117 VAL A O 1
ATOM 959 N N . ASP A 1 118 ? -0.763 -4.692 17.191 1.00 81.56 118 ASP A N 1
ATOM 960 C CA . ASP A 1 118 ? -1.259 -3.693 18.131 1.00 81.56 118 ASP A CA 1
ATOM 961 C C . ASP A 1 118 ? -0.157 -2.654 18.426 1.00 81.56 118 ASP A C 1
ATOM 963 O O . ASP A 1 118 ? 0.853 -2.997 19.058 1.00 81.56 118 ASP A O 1
ATOM 967 N N . PRO A 1 119 ? -0.321 -1.391 17.994 1.00 74.94 119 PRO A N 1
ATOM 968 C CA . PRO A 1 119 ? 0.689 -0.357 18.181 1.00 74.94 119 PRO A CA 1
ATOM 969 C C . PRO A 1 119 ? 0.787 0.129 19.633 1.00 74.94 119 PRO A C 1
ATOM 971 O O . PRO A 1 119 ? 1.742 0.818 19.969 1.00 74.94 119 PRO A O 1
ATOM 974 N N . GLU A 1 120 ? -0.128 -0.237 20.540 1.00 74.00 120 GLU A N 1
ATOM 975 C CA . GLU A 1 120 ? 0.084 0.034 21.970 1.00 74.00 120 GLU A CA 1
ATOM 976 C C . GLU A 1 120 ? 1.210 -0.822 22.561 1.00 74.00 120 GLU A C 1
ATOM 978 O O . GLU A 1 120 ? 1.842 -0.425 23.544 1.00 74.00 120 GLU A O 1
ATOM 983 N N . LYS A 1 121 ? 1.476 -1.986 21.955 1.00 73.25 121 LYS A N 1
ATOM 984 C CA . LYS A 1 121 ? 2.489 -2.953 22.403 1.00 73.25 121 LYS A CA 1
ATOM 985 C C . LYS A 1 121 ? 3.861 -2.717 21.782 1.00 73.25 121 LYS A C 1
ATOM 987 O O . LYS A 1 121 ? 4.823 -3.367 22.188 1.00 73.25 121 LYS A O 1
ATOM 992 N N . VAL A 1 122 ? 3.961 -1.815 20.806 1.00 69.44 122 VAL A N 1
ATOM 993 C CA . VAL A 1 122 ? 5.199 -1.534 20.079 1.00 69.44 122 VAL A CA 1
ATOM 994 C C . VAL A 1 122 ? 5.411 -0.028 20.030 1.00 69.44 122 VAL A C 1
ATOM 996 O O . VAL A 1 122 ? 4.550 0.717 19.582 1.00 69.44 122 VAL A O 1
ATOM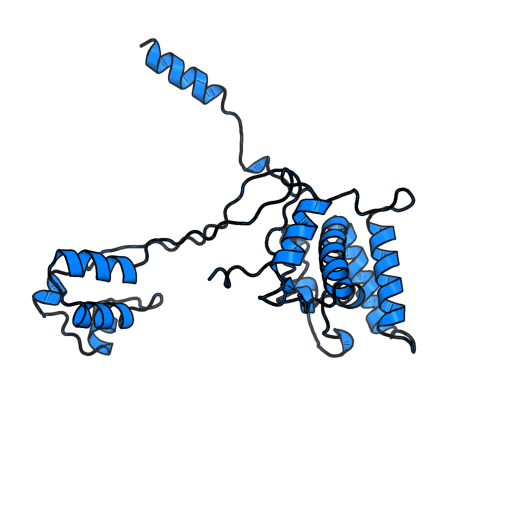 999 N N . GLU A 1 123 ? 6.563 0.448 20.490 1.00 63.47 123 GLU A N 1
ATOM 1000 C CA . GLU A 1 123 ? 6.889 1.873 20.448 1.00 63.47 123 GLU A CA 1
ATOM 1001 C C . GLU A 1 123 ? 7.313 2.261 19.023 1.00 63.47 123 GLU A C 1
ATOM 1003 O O . GLU A 1 123 ? 8.480 2.170 18.643 1.00 63.47 123 GLU A O 1
ATOM 1008 N N . VAL A 1 124 ? 6.335 2.620 18.192 1.00 64.81 124 VAL A N 1
ATOM 1009 C CA . VAL A 1 124 ? 6.537 2.968 16.780 1.00 64.81 124 VAL A CA 1
ATOM 1010 C C . VAL A 1 124 ? 6.114 4.405 16.498 1.00 64.81 124 VAL A C 1
ATOM 1012 O O . VAL A 1 124 ? 5.085 4.877 16.970 1.00 64.81 124 VAL A O 1
ATOM 1015 N N . LEU A 1 125 ? 6.938 5.116 15.725 1.00 67.88 125 LEU A N 1
ATOM 1016 C CA . LEU A 1 125 ? 6.713 6.515 15.352 1.00 67.88 125 LEU A CA 1
ATOM 1017 C C . LEU A 1 125 ? 5.832 6.585 14.100 1.00 67.88 125 LEU A C 1
ATOM 1019 O O . LEU A 1 125 ? 6.304 6.302 12.993 1.00 67.88 125 LEU A O 1
ATOM 1023 N N . PHE A 1 126 ? 4.570 6.979 14.270 1.00 72.12 126 PHE A N 1
ATOM 1024 C CA . PHE A 1 126 ? 3.614 7.160 13.173 1.00 72.12 126 PHE A CA 1
ATOM 1025 C C . PHE A 1 126 ? 4.061 8.242 12.177 1.00 72.12 126 PHE A C 1
ATOM 1027 O O . PHE A 1 126 ? 3.831 8.118 10.978 1.00 72.12 126 PHE A O 1
ATOM 1034 N N . GLU A 1 127 ? 4.796 9.259 12.620 1.00 68.75 127 GLU A N 1
ATOM 1035 C CA . GLU A 1 127 ? 5.291 10.346 11.769 1.00 68.75 127 GL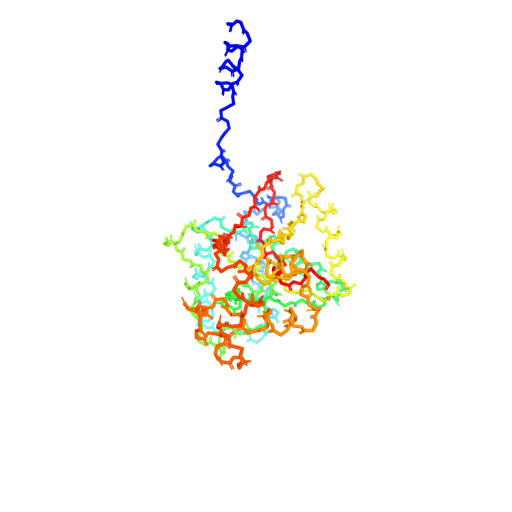U A CA 1
ATOM 1036 C C . GLU A 1 127 ? 6.300 9.862 10.715 1.00 68.75 127 GLU A C 1
ATOM 1038 O O . GLU A 1 127 ? 6.522 10.528 9.705 1.00 68.75 127 GLU A O 1
ATOM 1043 N N . ARG A 1 128 ? 6.899 8.674 10.906 1.00 67.62 128 ARG A N 1
ATOM 1044 C CA . ARG A 1 128 ? 7.708 8.016 9.865 1.00 67.62 128 ARG A CA 1
ATOM 1045 C C . ARG A 1 128 ? 6.858 7.410 8.750 1.00 67.62 128 ARG A C 1
ATOM 1047 O O . ARG A 1 128 ? 7.362 7.233 7.646 1.00 67.62 128 ARG A O 1
ATOM 1054 N N . PHE A 1 129 ? 5.611 7.059 9.045 1.00 68.19 129 PHE A N 1
ATOM 1055 C CA . PHE A 1 129 ? 4.646 6.552 8.076 1.00 68.19 129 PHE A CA 1
ATOM 1056 C C . PHE A 1 129 ? 3.930 7.698 7.360 1.00 68.19 129 PHE A C 1
ATOM 1058 O O . PHE A 1 129 ? 3.799 7.656 6.140 1.00 68.19 129 PHE A O 1
ATOM 1065 N N . LEU A 1 130 ? 3.538 8.741 8.098 1.00 69.62 130 LEU A N 1
ATOM 1066 C CA . LEU A 1 130 ? 2.828 9.890 7.554 1.00 69.62 130 LEU A CA 1
ATOM 1067 C C . LEU A 1 130 ? 3.441 11.205 8.059 1.00 69.62 130 LEU A C 1
ATOM 1069 O O . LEU A 1 130 ? 3.278 11.569 9.220 1.00 69.62 130 LEU A O 1
ATOM 1073 N N . SER A 1 131 ? 4.123 11.942 7.176 1.00 72.12 131 SER A N 1
ATOM 1074 C CA . SER A 1 131 ? 4.737 13.240 7.494 1.00 72.12 131 SER A CA 1
ATOM 1075 C C . SER A 1 131 ? 4.266 14.330 6.539 1.00 72.12 131 SER A C 1
ATOM 1077 O O . SER A 1 131 ? 4.240 14.138 5.324 1.00 72.12 131 SER A O 1
ATOM 1079 N N . LYS A 1 132 ? 3.964 15.514 7.091 1.00 67.06 132 LYS A N 1
ATOM 1080 C CA . LYS A 1 132 ? 3.635 16.712 6.302 1.00 67.06 132 LYS A CA 1
ATOM 1081 C C . LYS A 1 132 ? 4.813 17.221 5.470 1.00 67.06 132 LYS A C 1
ATOM 1083 O O . LYS A 1 132 ? 4.594 17.863 4.453 1.00 67.06 132 LYS A O 1
ATOM 1088 N N . GLU A 1 133 ? 6.044 16.941 5.893 1.00 66.75 133 GLU A N 1
ATOM 1089 C CA . GLU A 1 133 ? 7.259 17.470 5.259 1.00 66.75 133 GLU A CA 1
ATOM 1090 C C . GLU A 1 133 ? 7.619 16.738 3.962 1.00 66.75 133 GLU A C 1
ATOM 1092 O O . GLU A 1 133 ? 8.298 17.302 3.110 1.00 66.75 133 GLU A O 1
ATOM 1097 N N . ARG A 1 134 ? 7.160 15.489 3.800 1.00 66.19 134 ARG A N 1
ATOM 1098 C CA . ARG A 1 134 ? 7.477 14.665 2.624 1.00 66.19 134 ARG A CA 1
ATOM 1099 C C . ARG A 1 134 ? 6.582 14.942 1.419 1.00 66.19 134 ARG A C 1
ATOM 1101 O O . ARG A 1 134 ? 7.002 14.663 0.310 1.00 66.19 134 ARG A O 1
ATOM 1108 N N . ASN A 1 135 ? 5.377 15.481 1.630 1.00 66.44 135 ASN A N 1
ATOM 1109 C CA . ASN A 1 135 ? 4.368 15.736 0.590 1.00 66.44 135 ASN A CA 1
ATOM 1110 C C . ASN A 1 135 ? 4.148 14.560 -0.397 1.00 66.44 135 ASN A C 1
ATOM 1112 O O . ASN A 1 135 ? 3.784 14.764 -1.552 1.00 66.44 135 ASN A O 1
ATOM 1116 N N . GLU A 1 136 ? 4.366 13.330 0.072 1.00 66.69 136 GLU A N 1
ATOM 1117 C CA . GLU A 1 136 ? 4.195 12.080 -0.671 1.00 66.69 136 GLU A CA 1
ATOM 1118 C C . GLU A 1 136 ? 3.140 11.216 0.037 1.00 66.69 136 GLU A C 1
ATOM 1120 O O . GLU A 1 136 ? 3.024 11.283 1.271 1.00 66.69 136 GLU A O 1
ATOM 1125 N N . PRO A 1 137 ? 2.338 10.430 -0.704 1.00 66.88 137 PRO A N 1
ATOM 1126 C CA . PRO A 1 137 ? 1.382 9.513 -0.098 1.00 66.88 137 PRO A CA 1
ATOM 1127 C C . PRO A 1 1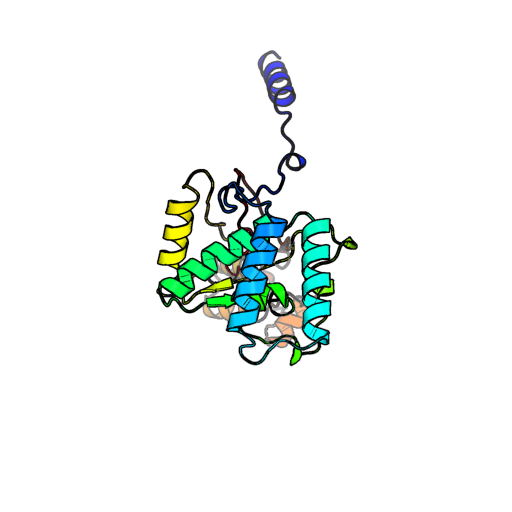37 ? 2.100 8.449 0.746 1.00 66.88 137 PRO A C 1
ATOM 1129 O O . PRO A 1 137 ? 3.183 7.994 0.366 1.00 66.88 137 PRO A O 1
ATOM 1132 N N . PRO A 1 138 ? 1.523 8.052 1.896 1.00 73.81 138 PRO A N 1
ATOM 1133 C CA . PRO A 1 138 ? 2.101 7.001 2.723 1.00 73.81 138 PRO A CA 1
ATOM 1134 C C . PRO A 1 138 ? 2.084 5.668 1.968 1.00 73.81 138 PRO A C 1
ATOM 1136 O O . PRO A 1 138 ? 1.169 5.395 1.195 1.00 73.81 138 PRO A O 1
ATOM 1139 N N . ASP A 1 139 ? 3.085 4.829 2.214 1.00 75.88 139 ASP A N 1
ATOM 1140 C CA . ASP A 1 139 ? 3.222 3.531 1.554 1.00 75.88 139 ASP A CA 1
ATOM 1141 C C . ASP A 1 139 ? 2.488 2.439 2.351 1.00 75.88 139 ASP A C 1
ATOM 1143 O O . ASP A 1 139 ? 2.958 2.033 3.419 1.00 75.88 139 ASP A O 1
ATOM 1147 N N . ILE A 1 140 ? 1.309 2.007 1.885 1.00 78.19 140 ILE A N 1
ATOM 1148 C CA . ILE A 1 140 ? 0.533 0.920 2.505 1.00 78.19 140 ILE A CA 1
ATOM 1149 C C . ILE A 1 140 ? 0.622 -0.347 1.655 1.00 78.19 140 ILE A C 1
ATOM 1151 O O . ILE A 1 140 ? -0.284 -0.667 0.884 1.00 78.19 140 ILE A O 1
ATOM 1155 N N . ASP A 1 141 ? 1.699 -1.098 1.871 1.00 82.75 141 ASP A N 1
ATOM 1156 C CA . ASP A 1 141 ? 1.880 -2.428 1.297 1.00 82.75 141 ASP A CA 1
ATOM 1157 C C . ASP A 1 141 ? 0.994 -3.454 2.018 1.00 82.75 141 ASP A C 1
ATOM 1159 O O . ASP A 1 141 ? 1.045 -3.580 3.248 1.00 82.75 141 ASP A O 1
ATOM 1163 N N . VAL A 1 142 ? 0.223 -4.241 1.262 1.00 81.94 142 VAL A N 1
ATOM 1164 C CA . VAL A 1 142 ? -0.554 -5.366 1.792 1.00 81.94 142 VAL A CA 1
ATOM 1165 C C . VAL A 1 142 ? -0.168 -6.650 1.070 1.00 81.94 142 VAL A C 1
ATOM 1167 O O . VAL A 1 142 ? -0.400 -6.839 -0.122 1.00 81.94 142 VAL A O 1
ATOM 1170 N N . ASP A 1 143 ? 0.381 -7.588 1.824 1.00 85.56 143 ASP A N 1
ATOM 1171 C CA . ASP A 1 143 ? 0.619 -8.931 1.323 1.00 85.56 143 ASP A CA 1
ATOM 1172 C C . ASP A 1 143 ? -0.678 -9.726 1.307 1.00 85.56 143 ASP A C 1
ATOM 1174 O O . ASP A 1 143 ? -1.447 -9.665 2.262 1.00 85.56 143 ASP A O 1
ATOM 1178 N N . PHE A 1 144 ? -0.870 -10.528 0.265 1.00 85.19 144 PHE A N 1
ATOM 1179 C CA . PHE A 1 144 ? -1.947 -11.509 0.160 1.00 85.19 144 PHE A CA 1
ATOM 1180 C C . PHE A 1 144 ? -1.338 -12.888 -0.082 1.00 85.19 144 PHE A C 1
ATOM 1182 O O . PHE A 1 144 ? -0.254 -12.991 -0.663 1.00 85.19 144 PHE A O 1
ATOM 1189 N N . GLU A 1 145 ? -2.021 -13.950 0.344 1.00 83.12 145 GLU A N 1
ATOM 1190 C CA . GLU A 1 145 ? -1.571 -15.312 0.050 1.00 83.12 145 GLU A CA 1
ATOM 1191 C C . GLU A 1 145 ? -1.427 -15.545 -1.459 1.00 83.12 145 GLU A C 1
ATOM 1193 O O . GLU A 1 145 ? -2.276 -15.138 -2.256 1.00 83.12 145 GLU A O 1
ATOM 1198 N N . ASN A 1 146 ? -0.330 -16.195 -1.848 1.00 78.88 146 ASN A N 1
ATOM 1199 C CA . ASN A 1 146 ? 0.091 -16.276 -3.244 1.00 78.88 146 ASN A CA 1
ATOM 1200 C C . ASN A 1 146 ? -0.974 -16.919 -4.145 1.00 78.88 146 ASN A C 1
ATOM 1202 O O . ASN A 1 146 ? -1.331 -16.360 -5.179 1.00 78.88 146 ASN A O 1
ATOM 1206 N N . ASP A 1 147 ? -1.533 -18.046 -3.707 1.00 84.56 147 ASP A N 1
ATOM 1207 C CA . ASP A 1 147 ? -2.434 -18.866 -4.524 1.00 84.56 147 ASP A CA 1
ATOM 1208 C C . ASP A 1 147 ? -3.804 -18.209 -4.755 1.00 84.56 147 ASP A C 1
ATOM 1210 O O . ASP A 1 147 ? -4.494 -18.544 -5.716 1.00 84.56 147 ASP A O 1
ATOM 1214 N N . ARG A 1 148 ? -4.200 -17.259 -3.894 1.00 86.31 148 ARG A N 1
ATOM 1215 C CA . ARG A 1 148 ? -5.509 -16.579 -3.955 1.00 86.31 148 ARG A CA 1
ATOM 1216 C C . ARG A 1 148 ? -5.409 -15.079 -4.219 1.00 86.31 148 ARG A C 1
ATOM 1218 O O . ARG A 1 148 ? -6.425 -14.386 -4.273 1.00 86.31 148 ARG A O 1
ATOM 1225 N N . ARG A 1 149 ? -4.200 -14.568 -4.470 1.00 85.56 149 ARG A N 1
ATOM 1226 C CA . ARG A 1 149 ? -3.950 -13.173 -4.863 1.00 85.56 149 ARG A CA 1
ATOM 1227 C C . ARG A 1 149 ? -4.760 -12.761 -6.094 1.00 85.56 149 ARG A C 1
ATOM 1229 O O . ARG A 1 149 ? -5.233 -11.628 -6.167 1.00 85.56 149 ARG A O 1
ATOM 1236 N N . GLU A 1 150 ? -4.950 -13.681 -7.036 1.00 88.38 150 GLU A N 1
ATOM 1237 C CA . GLU A 1 150 ? -5.717 -13.432 -8.257 1.00 88.38 150 GLU A CA 1
ATOM 1238 C C . GLU A 1 150 ? -7.181 -13.063 -7.967 1.00 88.38 150 GLU A C 1
ATOM 1240 O O . GLU A 1 150 ? -7.731 -12.187 -8.627 1.00 88.38 150 GLU A O 1
ATOM 1245 N N . GLU A 1 151 ? -7.808 -13.632 -6.930 1.00 91.31 151 GLU A N 1
ATOM 1246 C CA . GLU A 1 151 ? -9.183 -13.274 -6.543 1.00 91.31 151 GLU A CA 1
ATOM 1247 C C . GLU A 1 151 ? -9.291 -11.797 -6.138 1.00 91.31 151 GLU A C 1
ATOM 1249 O O . GLU A 1 151 ? -10.254 -11.112 -6.489 1.00 91.31 151 GLU A O 1
ATOM 1254 N N . VAL A 1 152 ? -8.277 -11.285 -5.435 1.00 89.31 152 VAL A N 1
ATOM 1255 C CA . VAL A 1 152 ? -8.198 -9.877 -5.021 1.00 89.31 152 VAL A CA 1
ATOM 1256 C C . VAL A 1 152 ? -7.989 -8.968 -6.231 1.00 89.31 152 VAL A C 1
ATOM 1258 O O . VAL A 1 152 ? -8.634 -7.925 -6.342 1.00 89.31 152 VAL A O 1
ATOM 1261 N N . ILE A 1 153 ? -7.134 -9.374 -7.173 1.00 86.75 153 ILE A N 1
ATOM 1262 C CA . ILE A 1 153 ? -6.915 -8.647 -8.430 1.00 86.75 153 ILE A CA 1
ATOM 1263 C C . ILE A 1 153 ? -8.220 -8.565 -9.232 1.00 86.75 153 ILE A C 1
ATOM 1265 O O . ILE A 1 153 ? -8.610 -7.481 -9.674 1.00 86.75 153 ILE A O 1
ATOM 1269 N N . GLN A 1 154 ? -8.938 -9.681 -9.376 1.00 90.94 154 GLN A N 1
ATOM 1270 C CA . GLN A 1 154 ? -10.217 -9.706 -10.086 1.00 90.94 154 GLN A CA 1
ATOM 1271 C C . GLN A 1 154 ? -11.284 -8.857 -9.389 1.00 90.94 154 GLN A C 1
ATOM 1273 O O . GLN A 1 154 ? -12.036 -8.158 -10.066 1.00 90.94 154 GLN A O 1
ATOM 1278 N N . TYR A 1 155 ? -11.317 -8.840 -8.054 1.00 92.62 155 TYR A N 1
ATOM 1279 C CA . TYR A 1 155 ? -12.185 -7.935 -7.300 1.00 92.62 155 TYR A CA 1
ATOM 1280 C C . TYR A 1 155 ? -11.908 -6.464 -7.618 1.00 92.62 155 TYR A C 1
ATOM 1282 O O . TYR A 1 155 ? -12.846 -5.716 -7.898 1.00 92.62 155 TYR A O 1
ATOM 1290 N N . ILE A 1 156 ? -10.636 -6.055 -7.628 1.00 89.38 156 ILE A N 1
ATOM 1291 C CA . ILE A 1 156 ? -10.236 -4.681 -7.959 1.00 89.38 156 ILE A CA 1
ATOM 1292 C C . ILE A 1 156 ? -10.710 -4.327 -9.374 1.00 89.38 156 ILE A C 1
ATOM 1294 O O . ILE A 1 156 ? -11.349 -3.293 -9.566 1.00 89.38 156 ILE A O 1
ATOM 1298 N N . TYR A 1 157 ? -10.474 -5.200 -10.356 1.00 86.75 157 TYR A N 1
ATOM 1299 C CA . TYR A 1 157 ? -10.926 -4.972 -11.730 1.00 86.75 157 TYR A CA 1
ATO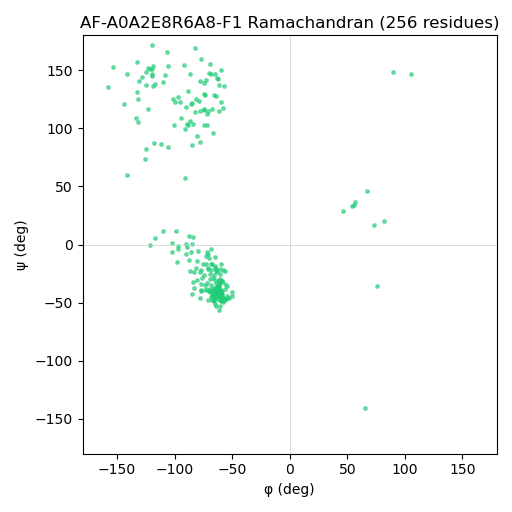M 1300 C C . TYR A 1 157 ? -12.445 -4.897 -11.864 1.00 86.75 157 TYR A C 1
ATOM 1302 O O . TYR A 1 157 ? -12.950 -4.046 -12.594 1.00 86.75 157 TYR A O 1
ATOM 1310 N N . PHE A 1 158 ? -13.175 -5.774 -11.176 1.00 91.19 158 PHE A N 1
ATOM 1311 C CA . PHE A 1 158 ? -14.633 -5.785 -11.203 1.00 91.19 158 PHE A CA 1
ATOM 1312 C C . PHE A 1 158 ? -15.219 -4.527 -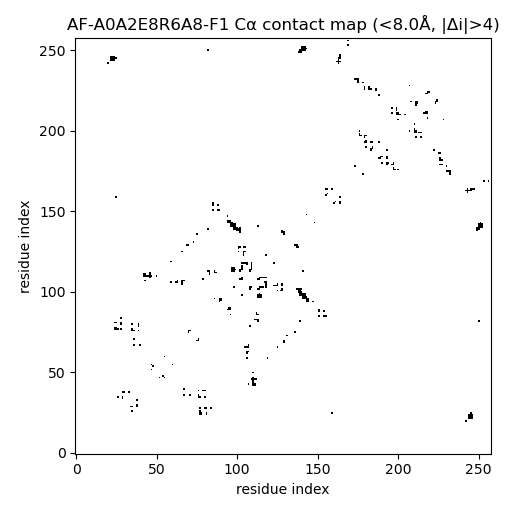10.557 1.00 91.19 158 PHE A C 1
ATOM 1314 O O . PHE A 1 158 ? -16.162 -3.942 -11.083 1.00 91.19 158 PHE A O 1
ATOM 1321 N N . LYS A 1 159 ? -14.655 -4.101 -9.424 1.00 87.75 159 LYS A N 1
ATOM 1322 C CA . LYS A 1 159 ? -15.176 -2.984 -8.639 1.00 87.75 159 LYS A CA 1
ATOM 1323 C C . LYS A 1 159 ? -14.817 -1.622 -9.219 1.00 87.75 159 LYS A C 1
ATOM 1325 O O . LYS A 1 159 ? -15.675 -0.745 -9.283 1.00 87.75 159 LYS A O 1
ATOM 1330 N N . TYR A 1 160 ? -13.560 -1.433 -9.608 1.00 86.31 160 TYR A N 1
ATOM 1331 C CA . TYR A 1 160 ? -13.054 -0.131 -10.043 1.00 86.31 160 TYR A CA 1
ATOM 1332 C C . TYR A 1 160 ? -13.044 0.026 -11.565 1.00 86.31 160 TYR A C 1
ATOM 1334 O O . TYR A 1 160 ? -12.996 1.155 -12.045 1.00 86.31 160 TYR A O 1
ATOM 1342 N N . GLY A 1 161 ? -13.187 -1.066 -12.316 1.00 84.00 161 GLY A N 1
ATOM 1343 C CA . GLY A 1 161 ? -13.181 -1.060 -13.775 1.00 84.00 161 GLY A CA 1
ATOM 1344 C C . GLY A 1 161 ? -11.778 -1.239 -14.351 1.00 84.00 161 GLY A C 1
ATOM 1345 O O . GLY A 1 161 ? -10.772 -0.827 -13.771 1.00 84.00 161 GLY A O 1
ATOM 1346 N N . ARG A 1 162 ? -11.696 -1.871 -15.526 1.00 82.50 162 ARG A N 1
ATOM 1347 C CA . ARG A 1 162 ? -10.424 -2.135 -16.231 1.00 82.50 162 ARG A CA 1
ATOM 1348 C C . ARG A 1 162 ? -9.790 -0.877 -16.812 1.00 82.50 162 ARG A C 1
ATOM 1350 O O . ARG A 1 162 ? -8.603 -0.861 -17.099 1.00 82.50 162 ARG A O 1
ATOM 1357 N N . GLU A 1 163 ? -10.587 0.161 -16.989 1.00 83.81 163 GLU A N 1
ATOM 1358 C CA . GLU A 1 163 ? -10.172 1.480 -17.440 1.00 83.81 163 GLU A CA 1
ATOM 1359 C C . GLU A 1 163 ? -9.577 2.337 -16.318 1.00 83.81 163 GLU A C 1
ATOM 1361 O O . GLU A 1 163 ? -8.947 3.345 -16.624 1.00 83.81 163 GLU A O 1
ATOM 1366 N N . ARG A 1 164 ? -9.763 1.948 -15.044 1.00 77.25 164 ARG A N 1
ATOM 1367 C CA . ARG A 1 164 ? -9.234 2.665 -13.868 1.00 77.25 164 ARG A CA 1
ATOM 1368 C C . ARG A 1 164 ? -8.310 1.831 -12.980 1.00 77.25 164 ARG A C 1
ATOM 1370 O O . ARG A 1 164 ? -7.814 2.341 -11.981 1.00 77.25 164 ARG A O 1
ATOM 1377 N N . ALA A 1 165 ? -8.081 0.566 -13.324 1.00 79.88 165 ALA A N 1
ATOM 1378 C CA . ALA A 1 165 ? -7.189 -0.338 -12.609 1.00 79.88 165 ALA A CA 1
ATOM 1379 C C . ALA A 1 165 ? -6.196 -0.991 -13.577 1.00 79.88 165 ALA A C 1
ATOM 1381 O O . ALA A 1 165 ? -6.540 -1.329 -14.708 1.00 79.88 165 ALA A O 1
ATOM 1382 N N . GLY A 1 166 ? -4.965 -1.209 -13.120 1.00 78.56 166 GLY A N 1
ATOM 1383 C CA . GLY A 1 166 ? -3.902 -1.820 -13.912 1.00 78.56 166 GLY A CA 1
ATOM 1384 C C . GLY A 1 166 ? -2.873 -2.518 -13.032 1.00 78.56 166 GLY A C 1
ATOM 1385 O O . GLY A 1 166 ? -2.680 -2.147 -11.876 1.00 78.56 166 GLY A O 1
ATOM 1386 N N . ILE A 1 167 ? -2.212 -3.535 -13.585 1.00 77.62 167 ILE A N 1
ATOM 1387 C CA . ILE A 1 167 ? -1.058 -4.175 -12.952 1.00 77.62 167 ILE A CA 1
ATOM 1388 C C . ILE A 1 167 ? 0.197 -3.421 -13.388 1.00 77.62 167 ILE A C 1
ATOM 1390 O O . ILE A 1 167 ? 0.398 -3.159 -14.574 1.00 77.62 167 ILE A O 1
ATOM 1394 N N . VAL A 1 168 ? 1.050 -3.090 -12.422 1.00 74.88 168 VAL A N 1
ATOM 1395 C CA . VAL A 1 168 ? 2.343 -2.458 -12.685 1.00 74.88 168 VAL A CA 1
ATOM 1396 C C . VAL A 1 168 ? 3.301 -3.493 -13.273 1.00 74.88 168 VAL A C 1
ATOM 1398 O O . VAL A 1 168 ? 3.482 -4.576 -12.713 1.00 74.88 168 VAL A O 1
ATOM 1401 N N . ALA A 1 169 ? 3.920 -3.163 -14.405 1.00 67.75 169 ALA A N 1
ATOM 1402 C CA . ALA A 1 169 ? 4.907 -4.027 -15.039 1.00 67.75 169 ALA A CA 1
ATOM 1403 C C . ALA A 1 169 ? 6.239 -4.004 -14.273 1.00 67.75 169 ALA A C 1
ATOM 1405 O O . ALA A 1 169 ? 6.723 -2.945 -13.876 1.00 67.75 169 ALA A O 1
ATOM 1406 N N . SER A 1 170 ? 6.863 -5.174 -14.124 1.00 66.56 170 SER A N 1
ATOM 1407 C CA . SER A 1 170 ? 8.251 -5.271 -13.668 1.00 66.56 170 SER A CA 1
ATOM 1408 C C . SER A 1 170 ? 9.188 -5.109 -14.861 1.00 66.56 170 SER A C 1
ATOM 1410 O O . SER A 1 170 ? 9.115 -5.874 -15.825 1.00 66.56 170 SER A O 1
ATOM 1412 N N . ILE A 1 171 ? 10.068 -4.109 -14.808 1.00 70.50 171 ILE A N 1
ATOM 1413 C CA . ILE A 1 171 ? 11.073 -3.878 -15.846 1.00 70.50 171 ILE A CA 1
ATOM 1414 C C . ILE A 1 171 ? 12.365 -4.566 -15.416 1.00 70.50 171 ILE A C 1
ATOM 1416 O O . ILE A 1 171 ? 13.059 -4.121 -14.503 1.00 70.50 171 ILE A O 1
ATOM 1420 N N . THR A 1 172 ? 12.709 -5.653 -16.102 1.00 71.44 172 THR A N 1
ATOM 1421 C CA . THR A 1 172 ? 14.018 -6.287 -15.931 1.00 71.44 172 THR A CA 1
ATOM 1422 C C . THR A 1 172 ? 15.036 -5.544 -16.782 1.00 71.44 172 THR A C 1
ATOM 1424 O O . THR A 1 172 ? 14.958 -5.556 -18.008 1.00 71.44 172 THR A O 1
ATOM 1427 N N . THR A 1 173 ? 15.993 -4.884 -16.135 1.00 67.69 173 THR A N 1
ATOM 1428 C CA . THR A 1 173 ? 17.084 -4.186 -16.821 1.00 67.69 173 THR A CA 1
ATOM 1429 C C . THR A 1 173 ? 18.301 -5.085 -16.998 1.00 67.69 173 THR A C 1
ATOM 1431 O O . THR A 1 173 ? 18.535 -6.028 -16.238 1.00 67.69 173 THR A O 1
ATOM 1434 N N . TYR A 1 174 ? 19.098 -4.782 -18.019 1.00 66.88 174 TYR A N 1
ATOM 1435 C CA . TYR A 1 174 ? 20.344 -5.485 -18.281 1.00 66.88 174 TYR A CA 1
ATOM 1436 C C . TYR A 1 174 ? 21.413 -5.047 -17.271 1.00 66.88 174 TYR A C 1
ATOM 1438 O O . TYR A 1 174 ? 21.783 -3.876 -17.213 1.00 66.88 174 TYR A O 1
ATOM 1446 N N . ARG A 1 175 ? 21.870 -5.976 -16.424 1.00 69.31 175 ARG A N 1
ATOM 1447 C CA . ARG A 1 175 ? 22.827 -5.714 -15.333 1.00 69.31 175 ARG A CA 1
ATOM 1448 C C . ARG A 1 175 ? 24.207 -6.279 -15.662 1.00 69.31 175 ARG A C 1
ATOM 1450 O O . ARG A 1 175 ? 24.333 -7.139 -16.532 1.00 69.31 175 ARG A O 1
ATOM 1457 N N . SER A 1 176 ? 25.232 -5.870 -14.913 1.00 69.50 176 SER A N 1
ATOM 1458 C CA . SER A 1 176 ? 26.634 -6.267 -15.128 1.00 69.50 176 SER A CA 1
ATOM 1459 C C . SER A 1 176 ? 26.818 -7.784 -15.256 1.00 69.50 176 SER A C 1
ATOM 1461 O O . SER A 1 176 ? 27.516 -8.249 -16.150 1.00 69.50 176 SER A O 1
ATOM 1463 N N . ARG A 1 177 ? 26.121 -8.583 -14.434 1.00 72.00 177 ARG A N 1
ATOM 1464 C CA . ARG A 1 177 ? 26.169 -10.056 -14.519 1.00 72.00 177 ARG A CA 1
ATOM 1465 C C . ARG A 1 177 ? 25.667 -10.595 -15.858 1.00 72.00 177 ARG A C 1
ATOM 1467 O O . ARG A 1 177 ? 26.254 -11.537 -16.382 1.00 72.00 177 ARG A O 1
ATOM 1474 N N . SER A 1 178 ? 24.603 -10.006 -16.400 1.00 73.50 178 SER A N 1
ATOM 1475 C CA . SER A 1 178 ? 24.077 -10.353 -17.723 1.00 73.50 178 SER A CA 1
ATOM 1476 C C . SER A 1 178 ? 25.070 -9.951 -18.813 1.00 73.50 178 SER A C 1
ATOM 1478 O O . SER A 1 178 ? 25.399 -10.771 -19.662 1.00 73.50 178 SER A O 1
ATOM 1480 N N . ALA A 1 179 ? 25.644 -8.746 -18.706 1.00 74.06 179 ALA A N 1
ATOM 1481 C CA . ALA A 1 179 ? 26.666 -8.246 -19.625 1.00 74.06 179 ALA A CA 1
ATOM 1482 C C . ALA A 1 179 ? 27.886 -9.170 -19.726 1.00 74.06 179 ALA A C 1
ATOM 1484 O O . ALA A 1 179 ? 28.303 -9.527 -20.825 1.00 74.06 179 ALA A O 1
ATOM 1485 N N . ILE A 1 180 ? 28.410 -9.621 -18.587 1.00 74.12 180 ILE A N 1
ATOM 1486 C CA . ILE A 1 180 ? 29.548 -10.546 -18.527 1.00 74.12 180 ILE A CA 1
ATOM 1487 C C . ILE A 1 180 ? 29.193 -11.891 -19.154 1.00 74.12 180 ILE A C 1
ATOM 1489 O O . ILE A 1 180 ? 29.988 -12.431 -19.922 1.00 74.12 180 ILE A O 1
ATOM 1493 N N . LYS A 1 181 ? 28.006 -12.433 -18.847 1.00 78.50 181 LYS A N 1
ATOM 1494 C CA . LYS A 1 181 ? 27.567 -13.717 -19.404 1.00 78.50 181 LYS A CA 1
ATOM 1495 C C . LYS A 1 181 ? 27.448 -13.651 -20.926 1.00 78.50 181 LYS A C 1
ATOM 1497 O O . LYS A 1 181 ? 27.979 -14.534 -21.593 1.00 78.50 181 LYS A O 1
ATOM 1502 N N . ASP A 1 182 ? 26.822 -12.620 -21.483 1.00 80.75 182 ASP A N 1
ATOM 1503 C CA . ASP A 1 182 ? 26.578 -12.564 -22.929 1.00 80.75 182 ASP A CA 1
ATOM 1504 C C . ASP A 1 182 ? 27.831 -12.176 -23.720 1.00 80.75 182 ASP A C 1
ATOM 1506 O O . ASP A 1 182 ? 28.118 -12.798 -24.745 1.00 80.75 182 ASP A O 1
ATOM 1510 N N . VAL A 1 183 ? 28.638 -11.223 -23.236 1.00 76.56 183 VAL A N 1
ATOM 1511 C CA . VAL A 1 183 ? 29.895 -10.878 -23.919 1.00 76.56 183 VAL A CA 1
ATOM 1512 C C . VAL A 1 183 ? 30.908 -12.010 -23.785 1.00 76.56 183 VAL A C 1
ATOM 1514 O O . VAL A 1 183 ? 31.558 -12.372 -24.762 1.00 76.56 183 VAL A O 1
ATOM 1517 N N . GLY A 1 184 ? 31.003 -12.645 -22.618 1.00 78.75 184 GLY A N 1
ATOM 1518 C CA . GLY A 1 184 ? 31.869 -13.802 -22.448 1.00 78.75 184 GLY A CA 1
ATOM 1519 C C . GLY A 1 184 ? 31.460 -14.984 -23.330 1.00 78.75 184 GLY A C 1
ATOM 1520 O O . GLY A 1 184 ? 32.329 -15.613 -23.928 1.00 78.75 184 GLY A O 1
ATOM 1521 N N . LYS A 1 185 ? 30.156 -15.238 -23.518 1.00 83.62 185 LYS A N 1
ATOM 1522 C CA . LYS A 1 185 ? 29.682 -16.216 -24.514 1.00 83.62 185 LYS A CA 1
ATOM 1523 C C . LYS A 1 185 ? 30.119 -15.847 -25.928 1.00 83.62 185 LYS A C 1
ATOM 1525 O O . LYS A 1 185 ? 30.641 -16.703 -26.636 1.00 83.62 185 LYS A O 1
ATOM 1530 N N . ALA A 1 186 ? 29.952 -14.586 -26.331 1.00 82.00 186 ALA A N 1
ATOM 1531 C CA . ALA A 1 186 ? 30.369 -14.109 -27.651 1.00 82.00 186 ALA A CA 1
ATOM 1532 C C . ALA A 1 186 ? 31.887 -14.250 -27.885 1.00 82.00 186 ALA A C 1
ATOM 1534 O O . ALA A 1 186 ? 32.324 -14.481 -29.010 1.00 82.00 186 ALA A O 1
ATOM 1535 N N . LEU A 1 187 ? 32.686 -14.167 -26.817 1.00 79.19 187 LEU A N 1
ATOM 1536 C CA . LEU A 1 187 ? 34.140 -14.353 -26.831 1.00 79.19 187 LEU A CA 1
ATOM 1537 C C . LEU A 1 187 ? 34.584 -15.823 -26.718 1.00 79.19 187 LEU A C 1
ATOM 1539 O O . LEU A 1 187 ? 35.785 -16.097 -26.721 1.00 79.19 187 LEU A O 1
ATOM 1543 N N . GLY A 1 188 ? 33.643 -16.768 -26.626 1.00 80.31 188 GLY A N 1
ATOM 1544 C CA . GLY A 1 188 ? 33.923 -18.203 -26.550 1.00 80.31 188 GLY A CA 1
ATOM 1545 C C . GLY A 1 188 ? 34.292 -18.711 -25.153 1.00 80.31 188 GLY A C 1
ATOM 1546 O O . GLY A 1 188 ? 34.908 -19.770 -25.032 1.00 80.31 188 GLY A O 1
ATOM 1547 N N . LEU A 1 189 ? 33.940 -17.979 -24.093 1.00 80.06 189 LEU A N 1
ATOM 1548 C CA . LEU A 1 189 ? 34.149 -18.421 -22.714 1.00 80.06 189 LEU A CA 1
ATOM 1549 C C . LEU A 1 189 ? 33.174 -19.544 -22.344 1.00 80.06 189 LEU A C 1
ATOM 1551 O O . LEU A 1 189 ? 32.002 -19.522 -22.713 1.00 80.06 189 LEU A O 1
ATOM 1555 N N . SER A 1 190 ? 33.655 -20.526 -21.577 1.00 85.38 190 SER A N 1
ATOM 1556 C CA . SER A 1 190 ? 32.809 -21.632 -21.110 1.00 85.38 190 SER A CA 1
ATOM 1557 C C . SER A 1 190 ? 31.758 -21.163 -20.096 1.00 85.38 190 SER A C 1
ATOM 1559 O O . SER A 1 190 ? 32.044 -20.316 -19.246 1.00 85.38 190 SER A O 1
ATOM 1561 N N . ASP A 1 191 ? 30.575 -21.786 -20.103 1.00 83.50 191 ASP A N 1
ATOM 1562 C CA . ASP A 1 191 ? 29.498 -21.475 -19.147 1.00 83.50 191 ASP A CA 1
ATOM 1563 C C . ASP A 1 191 ? 29.948 -21.617 -17.683 1.00 83.50 191 ASP A C 1
ATOM 1565 O O . ASP A 1 191 ? 29.532 -20.841 -16.825 1.00 83.50 191 ASP A O 1
ATOM 1569 N N . LYS A 1 192 ? 30.849 -22.567 -17.392 1.00 84.31 192 LYS A N 1
ATOM 1570 C CA . LYS A 1 192 ? 31.405 -22.772 -16.046 1.00 84.31 192 LYS A CA 1
ATOM 1571 C C . LYS A 1 192 ? 32.251 -21.582 -15.585 1.00 84.31 192 LYS A C 1
ATOM 1573 O O . LYS A 1 192 ? 32.145 -21.172 -14.432 1.00 84.31 192 LYS A O 1
ATOM 1578 N N . LEU A 1 193 ? 33.072 -21.027 -16.479 1.00 77.06 193 LEU A N 1
ATOM 1579 C CA . LEU A 1 193 ? 33.884 -19.843 -16.193 1.00 77.06 193 LEU A CA 1
ATOM 1580 C C . LEU A 1 193 ? 32.999 -18.597 -16.055 1.00 77.06 193 LEU A C 1
ATOM 1582 O O . LEU A 1 193 ? 33.203 -17.801 -15.144 1.00 77.06 193 LEU A O 1
ATOM 1586 N N . LEU A 1 194 ? 31.978 -18.464 -16.903 1.00 78.94 194 LEU A N 1
ATOM 1587 C CA . LEU A 1 194 ? 31.033 -17.348 -16.859 1.00 78.94 194 LEU A CA 1
ATOM 1588 C C . LEU A 1 194 ? 30.173 -17.340 -15.600 1.00 78.94 194 LEU A C 1
ATOM 1590 O O . LEU A 1 194 ? 29.927 -16.280 -15.027 1.00 78.94 194 LEU A O 1
ATOM 1594 N N . ASP A 1 195 ? 29.711 -18.507 -15.153 1.00 81.38 195 ASP A N 1
ATOM 1595 C CA . ASP A 1 195 ? 28.934 -18.597 -13.923 1.00 81.38 195 ASP A CA 1
ATOM 1596 C C . ASP A 1 195 ? 29.791 -18.245 -12.702 1.00 81.38 195 ASP A C 1
ATOM 1598 O O . ASP A 1 195 ? 29.327 -17.506 -11.834 1.00 81.38 195 ASP A O 1
ATOM 1602 N N . HIS A 1 196 ? 31.059 -18.672 -12.696 1.00 79.62 196 HIS A N 1
ATOM 1603 C CA . HIS A 1 196 ? 32.032 -18.282 -11.679 1.00 79.62 196 HIS A CA 1
ATOM 1604 C C . HIS A 1 196 ? 32.260 -16.762 -11.682 1.00 79.62 196 HIS A C 1
ATOM 1606 O O . HIS A 1 196 ? 31.947 -16.113 -10.691 1.00 79.62 196 HIS A O 1
ATOM 1612 N N . LEU A 1 197 ? 32.655 -16.180 -12.823 1.00 73.06 197 LEU A N 1
ATOM 1613 C CA . LEU A 1 197 ? 32.871 -14.734 -12.999 1.00 73.06 197 LEU A CA 1
ATOM 1614 C C . LEU A 1 197 ? 31.659 -13.896 -12.571 1.00 73.06 197 LEU A C 1
ATOM 1616 O O . LEU A 1 197 ? 31.788 -12.911 -11.849 1.00 73.06 197 LEU A O 1
ATOM 1620 N N . SER A 1 198 ? 30.457 -14.296 -12.993 1.00 73.06 198 SER A N 1
ATOM 1621 C CA . SER A 1 198 ? 29.235 -13.548 -12.690 1.00 73.06 198 SER A CA 1
ATOM 1622 C C . SER A 1 198 ? 28.875 -13.554 -11.200 1.00 73.06 198 SER A C 1
ATOM 1624 O O . SER A 1 198 ? 28.252 -12.607 -10.724 1.00 73.06 198 SER A O 1
ATOM 1626 N N . LYS A 1 199 ? 29.251 -14.603 -10.457 1.00 75.44 199 LYS A N 1
ATOM 1627 C CA . LYS A 1 199 ? 29.013 -14.716 -9.010 1.00 75.44 199 LYS A CA 1
ATOM 1628 C C . LYS A 1 199 ? 30.039 -13.936 -8.196 1.00 75.44 199 LYS A C 1
ATOM 1630 O O . LYS A 1 199 ? 29.681 -13.432 -7.138 1.00 75.44 199 LYS A O 1
ATOM 1635 N N . SER A 1 200 ? 31.257 -13.807 -8.715 1.00 71.12 200 SER A N 1
ATOM 1636 C CA . SER A 1 200 ? 32.362 -13.058 -8.110 1.00 71.12 200 SER A CA 1
ATOM 1637 C C . SER A 1 200 ? 32.153 -11.548 -8.091 1.00 71.12 200 SER A C 1
ATOM 1639 O O . SER A 1 200 ? 32.772 -10.855 -7.294 1.00 71.12 200 SER A O 1
ATOM 1641 N N . ILE A 1 201 ? 31.282 -11.040 -8.966 1.00 67.56 201 ILE A N 1
ATOM 1642 C CA . ILE A 1 201 ? 31.027 -9.607 -9.100 1.00 67.56 201 ILE A CA 1
ATOM 1643 C C . ILE A 1 201 ? 29.782 -9.221 -8.301 1.00 67.56 201 ILE A C 1
ATOM 1645 O O . ILE A 1 201 ? 28.691 -9.799 -8.459 1.00 67.56 201 ILE A O 1
ATOM 1649 N N . TYR A 1 202 ? 29.957 -8.225 -7.436 1.00 66.00 202 TYR A N 1
ATOM 1650 C CA . TYR A 1 202 ? 28.950 -7.719 -6.511 1.00 66.00 202 TYR A CA 1
ATOM 1651 C C . TYR A 1 202 ? 28.658 -6.244 -6.786 1.00 66.00 202 TYR A C 1
ATOM 1653 O O . TYR A 1 202 ? 29.544 -5.466 -7.121 1.00 66.00 202 TYR A O 1
ATOM 1661 N N . TRP A 1 203 ? 27.399 -5.840 -6.609 1.00 58.09 203 TRP A N 1
ATOM 1662 C CA . TRP A 1 203 ? 26.932 -4.494 -6.967 1.00 58.09 203 TRP A CA 1
ATOM 1663 C C . TRP A 1 203 ? 27.506 -3.367 -6.081 1.00 58.09 203 TRP A C 1
ATOM 1665 O O . TRP A 1 203 ? 27.473 -2.210 -6.481 1.00 58.09 203 TRP A O 1
ATOM 1675 N N . TRP A 1 204 ? 28.062 -3.688 -4.906 1.00 56.56 204 TRP A N 1
ATOM 1676 C CA . TRP A 1 204 ? 28.732 -2.729 -4.009 1.00 56.56 204 TRP A CA 1
ATOM 1677 C C . TRP A 1 204 ? 30.259 -2.695 -4.159 1.00 56.56 204 TRP A C 1
ATOM 1679 O O . TRP A 1 204 ? 30.925 -1.938 -3.455 1.00 56.56 204 TRP A O 1
ATOM 1689 N N . GLY A 1 205 ? 30.836 -3.552 -5.001 1.00 56.75 205 GLY A N 1
ATOM 1690 C CA . GLY A 1 205 ? 32.281 -3.623 -5.152 1.00 56.75 205 GLY A CA 1
ATOM 1691 C C . GLY A 1 205 ? 32.792 -2.490 -6.041 1.00 56.75 205 GLY A C 1
ATOM 1692 O O . GLY A 1 205 ? 32.357 -2.339 -7.180 1.00 56.75 205 GLY A O 1
ATOM 1693 N N . SER A 1 206 ? 33.714 -1.687 -5.514 1.00 54.38 206 SER A N 1
ATOM 1694 C CA . SER A 1 206 ? 34.242 -0.488 -6.176 1.00 54.38 206 SER A CA 1
ATOM 1695 C C . SER A 1 206 ? 35.333 -0.772 -7.212 1.00 54.38 206 SER A C 1
ATOM 1697 O O . SER A 1 206 ? 35.581 0.072 -8.067 1.00 54.38 206 SER A O 1
ATOM 1699 N N . ASN A 1 207 ? 35.990 -1.935 -7.135 1.00 65.44 207 ASN A N 1
ATOM 1700 C CA . ASN A 1 207 ? 37.101 -2.320 -8.007 1.00 65.44 207 ASN A CA 1
ATOM 1701 C C . ASN A 1 207 ? 36.907 -3.750 -8.536 1.00 65.44 207 ASN A C 1
ATOM 1703 O O . ASN A 1 207 ? 36.591 -4.661 -7.767 1.00 65.44 207 ASN A O 1
ATOM 1707 N N . LEU A 1 208 ? 37.064 -3.936 -9.847 1.00 63.62 208 LEU A N 1
ATOM 1708 C CA . LEU A 1 208 ? 36.918 -5.223 -10.528 1.00 63.62 208 LEU A CA 1
ATOM 1709 C C . LEU A 1 208 ? 38.106 -6.157 -10.245 1.00 63.62 208 LEU A C 1
ATOM 1711 O O . LEU A 1 208 ? 37.900 -7.359 -10.100 1.00 63.62 208 LEU A O 1
ATOM 1715 N N . GLU A 1 209 ? 39.321 -5.618 -10.116 1.00 62.91 209 GLU A N 1
ATOM 1716 C CA . GLU A 1 209 ? 40.538 -6.401 -9.843 1.00 62.91 209 GLU A CA 1
ATOM 1717 C C . GLU A 1 209 ? 40.476 -7.073 -8.464 1.00 62.91 209 GLU A C 1
ATOM 1719 O O . GLU A 1 209 ? 40.725 -8.273 -8.347 1.00 62.91 209 GLU A O 1
ATOM 1724 N N . ASP A 1 210 ? 40.035 -6.335 -7.441 1.00 64.44 210 ASP A N 1
ATOM 1725 C CA . ASP A 1 210 ? 39.870 -6.861 -6.080 1.00 64.44 210 ASP A CA 1
ATOM 1726 C C . ASP A 1 210 ? 38.797 -7.964 -6.029 1.00 64.44 210 ASP A C 1
ATOM 1728 O O . ASP A 1 210 ? 39.000 -9.018 -5.431 1.00 64.44 210 ASP A O 1
ATOM 1732 N N . GLN A 1 211 ? 37.682 -7.776 -6.743 1.00 65.75 211 GLN A N 1
ATOM 1733 C CA . GLN A 1 211 ? 36.590 -8.758 -6.807 1.00 65.75 211 GLN A CA 1
ATOM 1734 C C . GLN A 1 211 ? 36.976 -10.047 -7.547 1.00 65.75 211 GLN A C 1
ATOM 1736 O O . GLN A 1 211 ? 36.514 -11.137 -7.201 1.00 65.75 211 GLN A O 1
ATOM 1741 N N . LEU A 1 212 ? 37.817 -9.940 -8.577 1.00 67.56 212 LEU A N 1
ATOM 1742 C CA . LEU A 1 212 ? 38.347 -11.101 -9.291 1.00 67.56 212 LEU A CA 1
ATOM 1743 C C . LEU A 1 212 ? 39.399 -11.834 -8.448 1.00 67.56 212 LEU A C 1
ATOM 1745 O O . LEU A 1 212 ? 39.363 -13.066 -8.379 1.00 67.56 212 LEU A O 1
ATOM 1749 N N . SER A 1 213 ? 40.246 -11.092 -7.730 1.00 67.06 213 SER A N 1
ATOM 1750 C CA . SER A 1 213 ? 41.218 -11.635 -6.775 1.00 67.06 213 SER A CA 1
ATOM 1751 C C . SER A 1 213 ? 40.541 -12.426 -5.646 1.00 67.06 213 SER A C 1
ATOM 1753 O O . SER A 1 213 ? 40.921 -13.570 -5.379 1.00 67.06 213 SER A O 1
ATOM 1755 N N . ASP A 1 214 ? 39.458 -11.896 -5.065 1.00 66.06 214 ASP A N 1
ATOM 1756 C CA . ASP A 1 214 ? 38.650 -12.578 -4.039 1.00 66.06 214 ASP A CA 1
ATOM 1757 C C . ASP A 1 214 ? 38.072 -13.914 -4.534 1.00 66.06 214 ASP A C 1
ATOM 1759 O O . ASP A 1 214 ? 37.932 -14.883 -3.781 1.00 66.06 214 ASP A O 1
ATOM 1763 N N . ALA A 1 215 ? 37.777 -13.997 -5.830 1.00 64.44 215 ALA A N 1
ATOM 1764 C CA . ALA A 1 215 ? 37.309 -15.209 -6.484 1.00 64.44 215 ALA A CA 1
ATOM 1765 C C . ALA A 1 215 ? 38.428 -16.130 -6.986 1.00 64.44 215 ALA A C 1
ATOM 1767 O O . ALA A 1 215 ? 38.141 -17.122 -7.660 1.00 64.44 215 ALA A O 1
ATOM 1768 N N . LYS A 1 216 ? 39.692 -15.833 -6.660 1.00 69.69 216 LYS A N 1
ATOM 1769 C CA . LYS A 1 216 ? 40.879 -16.561 -7.139 1.00 69.69 216 LYS A CA 1
ATOM 1770 C C . LYS A 1 216 ? 40.960 -16.615 -8.666 1.00 69.69 216 LYS A C 1
ATOM 1772 O O . LYS A 1 216 ? 41.397 -17.617 -9.233 1.00 69.69 216 LYS A O 1
ATOM 1777 N N . LEU A 1 217 ? 40.494 -15.560 -9.325 1.00 66.81 217 LEU A N 1
ATOM 1778 C CA . LEU A 1 217 ? 40.612 -15.374 -10.761 1.00 66.81 217 LEU A CA 1
ATOM 1779 C C . LEU A 1 217 ? 41.754 -14.398 -11.026 1.00 66.81 217 LEU A C 1
ATOM 1781 O O . LEU A 1 217 ? 41.780 -13.300 -10.478 1.00 66.81 217 LEU A O 1
ATOM 1785 N N . ASP A 1 218 ? 42.702 -14.822 -11.856 1.00 65.94 218 ASP A N 1
ATOM 1786 C CA . ASP A 1 218 ? 43.844 -13.995 -12.223 1.00 65.94 218 ASP A CA 1
ATOM 1787 C C . ASP A 1 218 ? 43.421 -12.960 -13.271 1.00 65.94 218 ASP A C 1
ATOM 1789 O O . ASP A 1 218 ? 43.054 -13.309 -14.393 1.00 65.94 218 ASP A O 1
ATOM 1793 N N . TYR A 1 219 ? 43.469 -11.679 -12.910 1.00 59.75 219 TYR A N 1
ATOM 1794 C CA . TYR A 1 219 ? 43.159 -10.579 -13.824 1.00 59.75 219 TYR A CA 1
ATOM 1795 C C . TYR A 1 219 ? 44.100 -10.540 -15.040 1.00 59.75 219 TYR A C 1
ATOM 1797 O O . TYR A 1 219 ? 43.723 -10.065 -16.112 1.00 59.75 219 TYR A O 1
ATOM 1805 N N . GLU A 1 220 ? 45.309 -11.087 -14.904 1.00 62.97 220 GLU A N 1
ATOM 1806 C CA . GLU A 1 220 ? 46.288 -11.166 -15.982 1.00 62.97 220 GLU A CA 1
ATOM 1807 C C . GLU A 1 220 ? 46.015 -12.314 -16.970 1.00 62.97 220 GLU A C 1
ATOM 1809 O O . GLU A 1 220 ? 46.665 -12.378 -18.019 1.00 62.97 220 GLU A O 1
ATOM 1814 N N . ASP A 1 221 ? 45.023 -13.179 -16.705 1.00 67.38 221 ASP A N 1
ATOM 1815 C CA . ASP A 1 221 ? 44.616 -14.232 -17.637 1.00 67.38 221 ASP A CA 1
ATOM 1816 C C . ASP A 1 221 ? 44.150 -13.602 -18.974 1.00 67.38 221 ASP A C 1
ATOM 1818 O O . ASP A 1 221 ? 43.193 -12.814 -18.999 1.00 67.38 221 ASP A O 1
ATOM 1822 N N . PRO A 1 222 ? 44.762 -13.965 -20.122 1.00 60.28 222 PRO A N 1
ATOM 1823 C CA . PRO A 1 222 ? 44.393 -13.449 -21.445 1.00 60.28 222 PRO A CA 1
ATOM 1824 C C . PRO A 1 222 ? 42.915 -13.660 -21.804 1.00 60.28 222 PRO A C 1
ATOM 1826 O O . PRO A 1 222 ? 42.365 -12.977 -22.667 1.00 60.28 222 PRO A O 1
ATOM 1829 N N . THR A 1 223 ? 42.281 -14.641 -21.172 1.00 57.91 223 THR A N 1
ATOM 1830 C CA . THR A 1 223 ? 40.875 -15.014 -21.318 1.00 57.91 223 THR A CA 1
ATOM 1831 C C . THR A 1 223 ? 39.958 -14.041 -20.572 1.00 57.91 223 THR A C 1
ATOM 1833 O O . THR A 1 223 ? 38.868 -13.7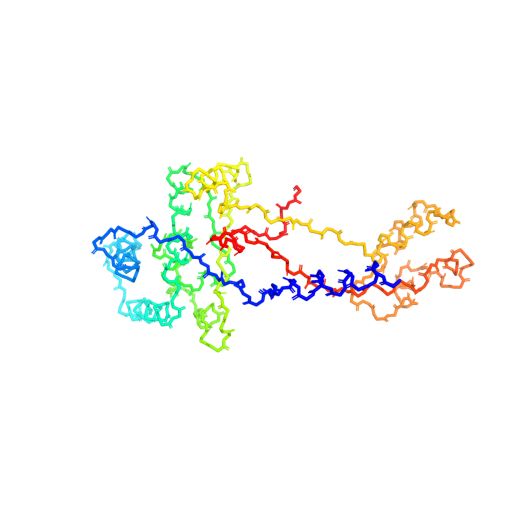31 -21.053 1.00 57.91 223 THR A O 1
ATOM 1836 N N . ILE A 1 224 ? 40.421 -13.515 -19.434 1.00 57.34 224 ILE A N 1
ATOM 1837 C CA . ILE A 1 224 ? 39.721 -12.531 -18.597 1.00 57.34 224 ILE A CA 1
ATOM 1838 C C . ILE A 1 224 ? 39.948 -11.115 -19.139 1.00 57.34 224 ILE A C 1
ATOM 1840 O O . ILE A 1 224 ? 38.987 -10.355 -19.239 1.00 57.34 224 ILE A O 1
ATOM 1844 N N . LYS A 1 225 ? 41.149 -10.798 -19.642 1.00 54.78 225 LYS A N 1
ATOM 1845 C CA . LYS A 1 225 ? 41.441 -9.531 -20.348 1.00 54.78 225 LYS A CA 1
ATOM 1846 C C . LYS A 1 225 ? 40.622 -9.302 -21.619 1.00 54.78 225 LYS A C 1
ATOM 1848 O O . LYS A 1 225 ? 40.496 -8.169 -22.071 1.00 54.78 225 LYS A O 1
ATOM 1853 N N . LYS A 1 226 ? 40.071 -10.364 -22.217 1.00 51.69 226 LYS A N 1
ATOM 1854 C CA . LYS A 1 226 ? 39.133 -10.253 -23.346 1.00 51.69 226 LYS A CA 1
ATOM 1855 C C . LYS A 1 226 ? 37.728 -9.840 -22.909 1.00 51.69 226 LYS A C 1
ATOM 1857 O O . LYS A 1 226 ? 36.973 -9.366 -23.750 1.00 51.69 226 LYS A O 1
ATOM 1862 N N . SER A 1 227 ? 37.362 -10.046 -21.642 1.00 48.59 227 SER A N 1
ATOM 1863 C CA . SER A 1 227 ? 36.045 -9.672 -21.123 1.00 48.59 227 SER A CA 1
ATOM 1864 C C . SER A 1 227 ? 35.905 -8.144 -21.030 1.00 48.59 227 SER A C 1
ATOM 1866 O O . SER A 1 227 ? 36.903 -7.454 -20.821 1.00 48.59 227 SER A O 1
ATOM 1868 N N . PRO A 1 228 ? 34.699 -7.582 -21.217 1.00 46.44 228 PRO A N 1
ATOM 1869 C CA . PRO A 1 228 ? 34.502 -6.140 -21.190 1.00 46.44 228 PRO A CA 1
ATOM 1870 C C . PRO A 1 228 ? 34.638 -5.654 -19.743 1.00 46.44 228 PRO A C 1
ATOM 1872 O O . PRO A 1 228 ? 33.731 -5.822 -18.929 1.00 46.44 228 PRO A O 1
ATOM 1875 N N . SER A 1 229 ? 35.785 -5.061 -19.425 1.00 43.47 229 SER A N 1
ATOM 1876 C CA . SER A 1 229 ? 36.084 -4.433 -18.132 1.00 43.47 229 SER A CA 1
ATOM 1877 C C . SER A 1 229 ? 35.300 -3.134 -17.896 1.00 43.47 229 SER A C 1
ATOM 1879 O O . SER A 1 229 ? 35.240 -2.646 -16.772 1.00 43.47 229 SER A O 1
ATOM 1881 N N . GLU A 1 230 ? 34.644 -2.604 -18.930 1.00 40.94 230 GLU A N 1
ATOM 1882 C CA . GLU A 1 230 ? 33.867 -1.367 -18.889 1.00 40.94 230 GLU A CA 1
ATOM 1883 C C . GLU A 1 230 ? 32.438 -1.617 -19.381 1.00 40.94 230 GLU A C 1
ATOM 1885 O O . GLU A 1 230 ? 32.087 -1.369 -20.533 1.00 40.94 230 GLU A O 1
ATOM 1890 N N . VAL A 1 231 ? 31.581 -2.121 -18.495 1.00 39.06 231 VAL A N 1
ATOM 1891 C CA . VAL A 1 231 ? 30.131 -1.977 -18.665 1.00 39.06 231 VAL A CA 1
ATOM 1892 C C . VAL A 1 231 ? 29.619 -1.173 -17.483 1.00 39.06 231 VAL A C 1
ATOM 1894 O O . VAL A 1 231 ? 29.228 -1.721 -16.451 1.00 39.06 231 VAL A O 1
ATOM 1897 N N . SER A 1 232 ? 29.654 0.151 -17.625 1.00 33.16 232 SER A N 1
ATOM 1898 C CA . SER A 1 232 ? 28.965 1.064 -16.722 1.00 33.16 232 SER A CA 1
ATOM 1899 C C . SER A 1 232 ? 27.458 0.863 -16.879 1.00 33.16 232 SER A C 1
ATOM 1901 O O . SER A 1 232 ? 26.811 1.393 -17.776 1.00 33.16 232 SER A O 1
ATOM 1903 N N . THR A 1 233 ? 26.868 0.051 -16.006 1.00 34.06 233 THR A N 1
ATOM 1904 C CA . THR A 1 233 ? 25.417 0.066 -15.820 1.00 34.06 233 THR A CA 1
ATOM 1905 C C . THR A 1 233 ? 25.104 1.059 -14.718 1.00 34.06 233 THR A C 1
ATOM 1907 O O . THR A 1 233 ? 25.226 0.722 -13.539 1.00 34.06 233 THR A O 1
ATOM 1910 N N . GLU A 1 234 ? 24.700 2.272 -15.087 1.00 29.64 234 GLU A N 1
ATOM 1911 C CA . GLU A 1 234 ? 24.031 3.161 -14.144 1.00 29.64 234 GLU A CA 1
ATOM 1912 C C . GLU A 1 234 ? 22.739 2.482 -13.682 1.00 29.64 234 GLU A C 1
ATOM 1914 O O . GLU A 1 234 ? 21.827 2.174 -14.453 1.00 29.64 234 GLU A O 1
ATOM 1919 N N . SER A 1 235 ? 22.690 2.164 -12.395 1.00 30.06 235 SER A N 1
ATOM 1920 C CA . SER A 1 235 ? 21.487 1.701 -11.731 1.00 30.06 235 SER A CA 1
ATOM 1921 C C . SER A 1 235 ? 20.622 2.909 -11.402 1.00 30.06 235 SER A C 1
ATOM 1923 O O . SER A 1 235 ? 20.781 3.510 -10.345 1.00 30.06 235 SER A O 1
ATOM 1925 N N . TYR A 1 236 ? 19.700 3.241 -12.298 1.00 28.55 236 TYR A N 1
ATOM 1926 C CA . TYR A 1 236 ? 18.560 4.078 -11.954 1.00 28.55 236 TYR A CA 1
ATOM 1927 C C . TYR A 1 236 ? 17.416 3.173 -11.506 1.00 28.55 236 TYR A C 1
ATOM 1929 O O . TYR A 1 236 ? 16.950 2.328 -12.276 1.00 28.55 236 TYR A O 1
ATOM 1937 N N . ASP A 1 237 ? 16.978 3.331 -10.259 1.00 24.53 237 ASP A N 1
ATOM 1938 C CA . ASP A 1 237 ? 15.665 2.846 -9.850 1.00 24.53 237 ASP A CA 1
ATOM 1939 C C . ASP A 1 237 ? 14.631 3.804 -10.442 1.00 24.53 237 ASP A C 1
ATOM 1941 O O . ASP A 1 237 ? 14.462 4.938 -10.003 1.00 24.53 237 ASP A O 1
ATOM 1945 N N . LEU A 1 238 ? 13.993 3.346 -11.516 1.00 23.53 238 LEU A N 1
ATOM 1946 C CA . LEU A 1 238 ? 12.916 4.044 -12.199 1.00 23.53 238 LEU A CA 1
ATOM 1947 C C . LEU A 1 238 ? 11.589 3.425 -11.761 1.00 23.53 238 LEU A C 1
ATOM 1949 O O . LEU A 1 238 ? 11.196 2.353 -12.217 1.00 23.53 238 LEU A O 1
ATOM 1953 N N . SER A 1 239 ? 10.892 4.115 -10.866 1.00 25.88 239 SER A N 1
ATOM 1954 C CA . SER A 1 239 ? 9.453 3.963 -10.666 1.00 25.88 239 SER A CA 1
ATOM 1955 C C . SER A 1 239 ? 8.733 4.644 -11.832 1.00 25.88 239 SER A C 1
ATOM 1957 O O . SER A 1 239 ? 8.890 5.851 -12.015 1.00 25.88 239 SER A O 1
ATOM 1959 N N . LEU A 1 240 ? 7.988 3.885 -12.646 1.00 26.02 240 LEU A N 1
ATOM 1960 C CA . LEU A 1 240 ? 7.289 4.422 -13.819 1.00 26.02 240 LEU A CA 1
ATOM 1961 C C . LEU A 1 240 ? 5.764 4.257 -13.747 1.00 26.02 240 LEU A C 1
ATOM 1963 O O . LEU A 1 240 ? 5.227 3.352 -13.114 1.00 26.02 240 LEU A O 1
ATOM 1967 N N . PHE A 1 241 ? 5.110 5.172 -14.456 1.00 27.12 241 PHE A N 1
ATOM 1968 C CA . PHE A 1 241 ? 3.780 5.735 -14.270 1.00 27.12 241 PHE A CA 1
ATOM 1969 C C . PHE A 1 241 ? 2.999 5.695 -15.598 1.00 27.12 241 PHE A C 1
ATOM 1971 O O . PHE A 1 241 ? 3.620 6.032 -16.601 1.00 27.12 241 PHE A O 1
ATOM 1978 N N . VAL A 1 242 ? 1.680 5.393 -15.621 1.00 26.23 242 VAL A N 1
ATOM 1979 C CA . VAL A 1 242 ? 0.697 5.800 -16.678 1.00 26.23 242 VAL A CA 1
ATOM 1980 C C . VAL A 1 242 ? -0.764 5.776 -16.117 1.00 26.23 242 VAL A C 1
ATOM 1982 O O . VAL A 1 242 ? -1.105 4.810 -15.435 1.00 26.23 242 VAL A O 1
ATOM 1985 N N . PRO A 1 243 ? -1.629 6.794 -16.381 1.00 31.25 243 PRO A N 1
ATOM 1986 C CA . PRO A 1 243 ? -3.020 6.957 -15.867 1.00 31.25 243 PRO A CA 1
ATOM 1987 C C . PRO A 1 243 ? -4.092 6.153 -16.671 1.00 31.25 243 PRO A C 1
ATOM 1989 O O . PRO A 1 243 ? -3.753 5.693 -17.763 1.00 31.25 243 PRO A O 1
ATOM 1992 N N . PRO A 1 244 ? -5.379 6.011 -16.224 1.00 43.25 244 PRO A N 1
ATOM 1993 C CA . PRO A 1 244 ? -6.131 6.986 -15.423 1.00 43.25 244 PRO A CA 1
ATOM 1994 C C . PRO A 1 244 ? -6.905 6.529 -14.172 1.00 43.25 244 PRO A C 1
ATOM 1996 O O . PRO A 1 244 ? -7.382 5.414 -14.017 1.00 43.25 244 PRO A O 1
ATOM 1999 N N . LYS A 1 245 ? -7.096 7.547 -13.330 1.00 36.81 245 LYS A N 1
ATOM 2000 C CA . LYS A 1 245 ? -8.033 7.741 -12.219 1.00 36.81 245 LYS A CA 1
ATOM 2001 C C . LYS A 1 245 ? -7.817 7.046 -10.887 1.00 36.81 245 LYS A C 1
ATOM 2003 O O . LYS A 1 245 ? -8.070 7.741 -9.919 1.00 36.81 245 LYS A O 1
ATOM 2008 N N . TYR A 1 246 ? -7.320 5.814 -10.775 1.00 36.44 246 TYR A N 1
ATOM 2009 C CA . TYR A 1 246 ? -6.992 5.253 -9.452 1.00 36.44 246 TYR A CA 1
ATOM 2010 C C . TYR A 1 246 ? -5.609 4.627 -9.426 1.00 36.44 246 TYR A C 1
ATOM 2012 O O . TYR A 1 246 ? -5.367 3.546 -9.957 1.00 36.44 246 TYR A O 1
ATOM 2020 N N . PHE A 1 247 ? -4.680 5.330 -8.786 1.00 40.69 247 PHE A N 1
ATOM 2021 C CA . PHE A 1 247 ? -3.335 4.826 -8.561 1.00 40.69 247 PHE A CA 1
ATOM 2022 C C . PHE A 1 247 ? -3.330 3.954 -7.299 1.00 40.69 247 PHE A C 1
ATOM 2024 O O . PHE A 1 247 ? -3.336 4.458 -6.179 1.00 40.69 247 PHE A O 1
ATOM 2031 N N . LEU A 1 248 ? -3.295 2.632 -7.483 1.00 41.28 248 LEU A N 1
ATOM 2032 C CA . LEU A 1 248 ? -2.924 1.666 -6.442 1.00 41.28 248 LEU A CA 1
ATOM 2033 C C . LEU A 1 248 ? -1.415 1.404 -6.518 1.00 41.28 248 LE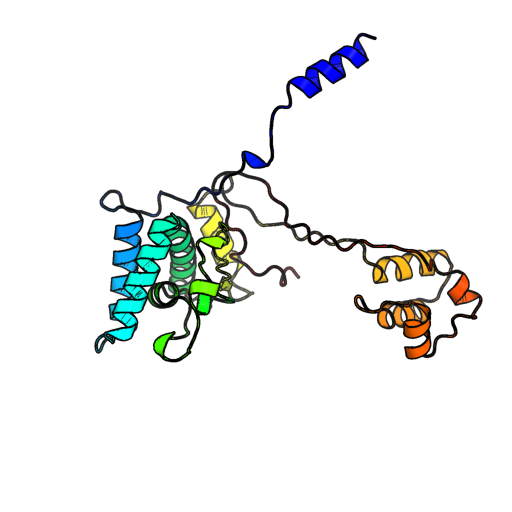U A C 1
ATOM 2035 O O . LEU A 1 248 ? -0.969 0.280 -6.751 1.00 41.28 248 LEU A O 1
ATOM 2039 N N . HIS A 1 249 ? -0.610 2.461 -6.401 1.00 38.34 249 HIS A N 1
ATOM 2040 C CA . HIS A 1 249 ? 0.837 2.299 -6.320 1.00 38.34 249 HIS A CA 1
ATOM 2041 C C . HIS A 1 249 ? 1.139 1.601 -4.993 1.00 38.34 249 HIS A C 1
ATOM 2043 O O . HIS A 1 249 ? 0.829 2.145 -3.938 1.00 38.34 249 HIS A O 1
ATOM 2049 N N . LYS A 1 250 ? 1.698 0.388 -5.077 1.00 44.72 250 LYS A N 1
ATOM 2050 C CA . LYS A 1 250 ? 2.159 -0.421 -3.938 1.00 44.72 250 LYS A CA 1
ATOM 2051 C C . LYS A 1 250 ? 1.073 -0.949 -2.990 1.00 44.72 250 LYS A C 1
ATOM 2053 O O . LYS A 1 250 ? 1.218 -0.920 -1.782 1.00 44.72 250 LYS A O 1
ATOM 2058 N N . ILE A 1 251 ? -0.014 -1.511 -3.526 1.00 42.41 251 ILE A N 1
ATOM 2059 C CA . ILE A 1 251 ? -0.791 -2.477 -2.719 1.00 42.41 251 ILE A CA 1
ATOM 2060 C C . ILE A 1 251 ? -0.084 -3.829 -2.663 1.00 42.41 251 ILE A C 1
ATOM 2062 O O . ILE A 1 251 ? -0.205 -4.532 -1.672 1.00 42.41 251 ILE A O 1
ATOM 2066 N N . PHE A 1 252 ? 0.682 -4.179 -3.697 1.00 36.47 252 PHE A N 1
ATOM 2067 C CA . PHE A 1 252 ? 1.411 -5.437 -3.761 1.00 36.47 252 PHE A CA 1
ATOM 2068 C C . PHE A 1 252 ? 2.925 -5.186 -3.804 1.00 36.47 252 PHE A C 1
ATOM 2070 O O . PHE A 1 252 ? 3.362 -4.315 -4.563 1.00 36.47 252 PHE A O 1
ATOM 2077 N N . PRO A 1 253 ? 3.738 -5.971 -3.074 1.00 37.31 253 PRO A N 1
ATOM 2078 C CA . PRO A 1 253 ? 5.182 -5.778 -3.029 1.00 37.31 253 PRO A CA 1
ATOM 2079 C C . PRO A 1 253 ? 5.836 -5.983 -4.404 1.00 37.31 253 PRO A C 1
ATOM 2081 O O . PRO A 1 253 ? 5.493 -6.893 -5.163 1.00 37.31 253 PRO A O 1
ATOM 2084 N N . SER A 1 254 ? 6.862 -5.178 -4.691 1.00 37.59 254 SER A N 1
ATOM 2085 C CA . SER A 1 254 ? 7.633 -5.189 -5.946 1.00 37.59 254 SER A CA 1
ATOM 2086 C C . SER A 1 254 ? 8.502 -6.437 -6.169 1.00 37.59 254 SER A C 1
ATOM 2088 O O . SER A 1 254 ? 9.132 -6.563 -7.217 1.00 37.59 254 SER A O 1
ATOM 2090 N N . LYS A 1 255 ? 8.561 -7.374 -5.211 1.00 32.56 255 LYS A N 1
ATOM 2091 C CA . LYS A 1 255 ? 9.538 -8.480 -5.203 1.00 32.56 255 LYS A CA 1
ATOM 2092 C C . LYS A 1 255 ? 8.983 -9.883 -5.454 1.00 32.56 255 LYS A C 1
ATOM 2094 O O . LYS A 1 255 ? 9.721 -10.851 -5.293 1.00 32.56 255 LYS A O 1
ATOM 2099 N N . SER A 1 256 ? 7.733 -10.029 -5.884 1.00 31.67 256 SER A N 1
ATOM 2100 C CA . SER A 1 256 ? 7.140 -11.363 -6.080 1.00 31.67 256 SER A CA 1
ATOM 2101 C C . SER A 1 256 ? 6.259 -11.411 -7.323 1.00 31.67 256 SER A C 1
ATOM 2103 O O . SER A 1 256 ? 5.053 -11.644 -7.254 1.00 31.67 256 SER A O 1
ATOM 2105 N N . ILE A 1 257 ? 6.871 -11.122 -8.468 1.00 30.95 257 ILE A N 1
ATOM 2106 C CA . ILE A 1 257 ? 6.376 -11.561 -9.771 1.00 30.95 257 ILE A CA 1
ATOM 2107 C C . ILE A 1 257 ? 7.408 -12.569 -10.250 1.00 30.95 257 ILE A C 1
ATOM 2109 O O . ILE A 1 257 ? 8.395 -12.161 -10.852 1.00 30.95 257 ILE A O 1
ATOM 2113 N N . LEU A 1 258 ? 7.233 -13.827 -9.852 1.00 29.08 258 LEU A N 1
ATOM 2114 C CA . LEU A 1 258 ? 7.721 -15.054 -10.486 1.00 29.08 258 LEU A CA 1
ATOM 2115 C C . LEU A 1 258 ? 7.136 -16.242 -9.717 1.00 29.08 258 LEU A C 1
ATOM 2117 O O . LEU A 1 258 ? 7.294 -16.256 -8.475 1.00 29.08 258 LEU A O 1
#

Solvent-accessible surface area (backbone atoms only — not comparable to full-atom values): 15705 Å² total; per-residue (Å²): 106,73,69,62,54,50,52,52,58,51,55,73,68,65,75,85,57,79,82,76,68,72,93,40,57,66,67,84,79,42,57,93,92,44,53,51,62,55,44,51,52,50,49,34,51,54,19,42,54,72,75,31,76,89,58,76,53,74,67,57,53,55,50,41,54,50,51,54,51,51,37,56,77,69,70,40,40,39,54,55,51,51,53,37,51,55,44,51,50,33,52,76,70,70,44,58,66,43,38,34,77,49,35,41,37,34,58,56,35,29,27,55,58,45,18,89,55,64,47,92,83,41,100,59,67,42,60,81,37,56,46,85,88,69,80,59,83,61,65,56,30,38,47,57,42,77,95,57,39,62,61,56,53,51,47,49,35,71,73,63,30,70,78,30,43,81,84,85,80,84,82,86,75,89,43,63,50,54,52,49,42,54,52,31,47,76,72,68,50,53,69,73,58,37,54,51,57,39,68,41,57,56,97,84,61,92,49,70,66,61,34,33,48,77,60,75,41,62,71,83,37,75,76,53,64,68,42,81,88,79,66,89,64,82,83,73,91,76,88,83,87,86,87,50,66,40,77,74,80,46,43,55,72,95,85,72,89,126

Radius of gyration: 25.5 Å; Cα contacts (8 Å, |Δi|>4): 254; chains: 1; bounding box: 71×46×73 Å

pLDDT: mean 76.26, std 19.06, range [23.53, 97.94]